Protein AF-0000000068718475 (afdb_homodimer)

Nearest PDB structures (foldseek):
  4ipb-assembly2_B  TM=5.322E-01  e=2.388E+00  Bacteroides ovatus ATCC 8483
  8fks-assembly1_SM  TM=4.408E-01  e=2.245E+00  Homo sapiens
  8i9y-assembly1_CJ  TM=4.676E-01  e=3.900E+00  Thermochaetoides thermophila DSM 1495
  8fkx-assembly1_SM  TM=3.640E-01  e=2.870E+00  Homo sapiens
  8flb-assembly1_SM  TM=3.365E-01  e=3.900E+00  Homo sapiens

Secondary structure (DSSP, 8-state):
-TTHHHHTGGGTS-HHHHHHHHHHHHTT-EEEEEEETTEEEEEEE-SSSEEEEEEESS-GGG-EE-SS-SSS-HHHHHHHHHHHHHHHHHHHHHHHTS-HHHHHHHHHHHTTSHHHHHHHHHHHHH-/-TTHHHHTGGGTS-HHHHHHHHHHHHTT-EEEEEEETTEEEEEEE-SSSEEEEEEESS-GGG-EE-SS-SSS-HHHHHHHHHHHHHHHHHHHHHHHTS-HHHHHHHHHHHTTSHHHHHHHHHHHHH-

Organism: Bacillus thuringiensis (NCBI:txid1428)

Radius of gyration: 22.41 Å; Cα contacts (8 Å, |Δi|>4): 392; chains: 2; bounding box: 43×69×46 Å

Sequence (254 aa):
MYAYLLKDITKWIPKYVVDKGYEYYEDGHVEDVEIQDNKVFAFVTGNAGNYEVVIDLEDFSKSSCECPYENYCKHMAAVVYDIQGAGESAVKEKLKDLEKEELLTVLNRLLQSSKNVQIVEKLLKKGMYAYLLKDITKWIPKYVVDKGYEYYEDGHVEDVEIQDNKVFAFVTGNAGNYEVVIDLEDFSKSSCECPYENYCKHMAAVVYDIQGAGESAVKEKLKDLEKEELLTVLNRLLQSSKNVQIVEKLLKKG

InterPro domains:
  IPR007527 Zinc finger, SWIM-type [PF04434] (51-82)
  IPR007527 Zinc finger, SWIM-type [PS50966] (51-84)

Foldseek 3Di:
DQQVCQVCVVVFDPPVQLVLLQVQLVVPQWADWDDDDQKIWIWGQDDVGIKIWIAGRVDRVPIDIPDPDPGDGSVNSNSSVNVNVVVVVVVVVVLVPDDPVVVVVVLVVVVVDVVSVVVVVVVVVVD/DQQVCPVCVVVFDPPVQLVLLQVQLVVPQWADWDDDDQKIWIWGQDDVGIKIWIAGRVDRVPIDIPDPDPGDGSVNSNSSVNVNVVVVVVVVVVLVPDDPVVVVVVLVVVVVDVVSVVVVVVVVVVD

pLDDT: mean 88.42, std 11.87, range [38.66, 98.38]

Structure (mmCIF, N/CA/C/O backbone):
data_AF-0000000068718475-model_v1
#
loop_
_entity.id
_entity.type
_entity.pdbx_description
1 polymer 'SWIM-type domain-containing protein'
#
loop_
_atom_site.group_PDB
_atom_site.id
_atom_site.type_symbol
_atom_site.label_atom_id
_atom_site.label_alt_id
_atom_site.label_comp_id
_atom_site.label_asym_id
_atom_site.label_entity_id
_atom_site.label_seq_id
_atom_site.pdbx_PDB_ins_code
_atom_site.Cartn_x
_atom_site.Cartn_y
_atom_site.Cartn_z
_atom_site.occupancy
_atom_site.B_iso_or_equiv
_atom_site.auth_seq_id
_atom_site.auth_comp_id
_atom_site.auth_asym_id
_atom_site.auth_atom_id
_atom_site.pdbx_PDB_model_num
ATOM 1 N N . MET A 1 1 ? 1.374 -5.898 -14.125 1 38.66 1 MET A N 1
ATOM 2 C CA . MET A 1 1 ? -0.071 -5.742 -14.266 1 38.66 1 MET A CA 1
ATOM 3 C C . MET A 1 1 ? -0.814 -6.527 -13.195 1 38.66 1 MET A C 1
ATOM 5 O O . MET A 1 1 ? -1.968 -6.227 -12.883 1 38.66 1 MET A O 1
ATOM 9 N N . TYR A 1 2 ? -0.33 -7.73 -12.766 1 46.31 2 TYR A N 1
ATOM 10 C CA . TYR A 1 2 ? -1.117 -8.852 -12.258 1 46.31 2 TYR A CA 1
ATOM 11 C C . TYR A 1 2 ? -1.537 -8.617 -10.812 1 46.31 2 TYR A C 1
ATOM 13 O O . TYR A 1 2 ? -2.373 -9.344 -10.273 1 46.31 2 TYR A O 1
ATOM 21 N N . ALA A 1 3 ? -0.814 -7.77 -10.211 1 47.34 3 ALA A N 1
ATOM 22 C CA . ALA A 1 3 ? -0.964 -7.773 -8.758 1 47.34 3 ALA A CA 1
ATOM 23 C C . ALA A 1 3 ? -2.365 -7.328 -8.352 1 47.34 3 ALA A C 1
ATOM 25 O O . ALA A 1 3 ? -2.857 -7.707 -7.281 1 47.34 3 ALA A O 1
ATOM 26 N N . TYR A 1 4 ? -3.021 -6.508 -9.242 1 49.38 4 TYR A N 1
ATOM 27 C CA . TYR A 1 4 ? -4.34 -6 -8.883 1 49.38 4 TYR A CA 1
ATOM 28 C C . TYR A 1 4 ? -5.289 -7.141 -8.539 1 49.38 4 TYR A C 1
ATOM 30 O O . TYR A 1 4 ? -6.172 -6.988 -7.688 1 49.38 4 TYR A O 1
ATOM 38 N N . LEU A 1 5 ? -4.965 -8.258 -9.125 1 54.22 5 LEU A N 1
ATOM 39 C CA . LEU A 1 5 ? -5.98 -9.305 -9.062 1 54.22 5 LEU A CA 1
ATOM 40 C C . LEU A 1 5 ? -6.141 -9.82 -7.633 1 54.22 5 LEU A C 1
ATOM 42 O O . LEU A 1 5 ? -7.234 -10.211 -7.227 1 54.22 5 LEU A O 1
ATOM 46 N N . LEU A 1 6 ? -5.086 -9.68 -6.879 1 53.91 6 LEU A N 1
ATOM 47 C CA . LEU A 1 6 ? -5.125 -10.414 -5.621 1 53.91 6 LEU A CA 1
ATOM 48 C C . LEU A 1 6 ? -6.016 -9.703 -4.605 1 53.91 6 LEU A C 1
ATOM 50 O O . LEU A 1 6 ? -6.781 -10.352 -3.887 1 53.91 6 LEU A O 1
ATOM 54 N N . LYS A 1 7 ? -5.801 -8.398 -4.383 1 54.34 7 LYS A N 1
ATOM 55 C CA . LYS A 1 7 ? -6.598 -7.832 -3.297 1 54.34 7 LYS A CA 1
ATOM 56 C C . LYS A 1 7 ? -8.086 -7.945 -3.594 1 54.34 7 LYS A C 1
ATOM 58 O O . LYS A 1 7 ? -8.898 -8.109 -2.678 1 54.34 7 LYS A O 1
ATOM 63 N N . ASP A 1 8 ? -8.344 -8.352 -4.809 1 65.12 8 ASP A N 1
ATOM 64 C CA . ASP A 1 8 ? -9.758 -8.25 -5.168 1 65.12 8 ASP A CA 1
ATOM 65 C C . ASP A 1 8 ? -10.383 -9.633 -5.348 1 65.12 8 ASP A C 1
ATOM 67 O O . ASP A 1 8 ? -11.57 -9.742 -5.648 1 65.12 8 ASP A O 1
ATOM 71 N N . ILE A 1 9 ? -9.484 -10.648 -5 1 75.38 9 ILE A N 1
ATOM 72 C CA . ILE A 1 9 ? -10.109 -11.914 -5.355 1 75.38 9 ILE A CA 1
ATOM 73 C C . ILE A 1 9 ? -11.109 -12.32 -4.277 1 75.38 9 ILE A C 1
ATOM 75 O O . ILE A 1 9 ? -12.047 -13.078 -4.539 1 75.38 9 ILE A O 1
ATOM 79 N N . THR A 1 10 ? -10.875 -11.695 -3.076 1 76.06 10 THR A N 1
ATOM 80 C CA . THR A 1 10 ? -11.758 -12.016 -1.964 1 76.06 10 THR A CA 1
ATOM 81 C C . THR A 1 10 ? -13.141 -11.398 -2.176 1 76.06 10 THR A C 1
ATOM 83 O O . THR A 1 10 ? -14.102 -11.781 -1.506 1 76.06 10 THR A O 1
ATOM 86 N N . LYS A 1 11 ? -13.148 -10.523 -3.049 1 77.25 11 LYS A N 1
ATOM 87 C CA . LYS A 1 11 ? -14.453 -9.961 -3.406 1 77.25 11 LYS A CA 1
ATOM 88 C C . LYS A 1 11 ? -15.258 -10.945 -4.25 1 77.25 11 LYS A C 1
ATOM 90 O O . LYS A 1 11 ? -16.484 -10.852 -4.316 1 77.25 11 LYS A O 1
ATOM 95 N N . TRP A 1 12 ? -14.531 -11.914 -4.816 1 79.44 12 TRP A N 1
ATOM 96 C CA . TRP A 1 12 ? -15.172 -12.812 -5.773 1 79.44 12 TRP A CA 1
ATOM 97 C C . TRP A 1 12 ? -15.266 -14.227 -5.211 1 79.44 12 TRP A C 1
ATOM 99 O O . TRP A 1 12 ? -16.188 -14.969 -5.543 1 79.44 12 TRP A O 1
ATOM 109 N N . ILE A 1 13 ? -14.336 -14.508 -4.43 1 85.38 13 ILE A N 1
ATOM 110 C CA . ILE A 1 13 ? -14.203 -15.867 -3.926 1 85.38 13 ILE A CA 1
ATOM 111 C C . ILE A 1 13 ? -14.312 -15.867 -2.402 1 85.38 13 ILE A C 1
ATOM 113 O O . ILE A 1 13 ? -13.625 -15.094 -1.728 1 85.38 13 ILE A O 1
ATOM 117 N N . PRO A 1 14 ? -15.203 -16.734 -1.912 1 87.12 14 PRO A N 1
ATOM 118 C CA . PRO A 1 14 ? -15.281 -16.828 -0.452 1 87.12 14 PRO A CA 1
ATOM 119 C C . PRO A 1 14 ? -13.93 -17.141 0.193 1 87.12 14 PRO A C 1
ATOM 121 O O . PRO A 1 14 ? -13.133 -17.891 -0.374 1 87.12 14 PRO A O 1
ATOM 124 N N . LYS A 1 15 ? -13.773 -16.594 1.323 1 87.62 15 LYS A N 1
ATOM 125 C CA . LYS A 1 15 ? -12.5 -16.672 2.035 1 87.62 15 LYS A CA 1
ATOM 126 C C . LYS A 1 15 ? -12.039 -18.125 2.178 1 87.62 15 LYS A C 1
ATOM 128 O O . LYS A 1 15 ? -10.859 -18.422 1.995 1 87.62 15 LYS A O 1
ATOM 133 N N . TYR A 1 16 ? -12.961 -19.031 2.574 1 90.56 16 TYR A N 1
ATOM 134 C CA . TYR A 1 16 ? -12.57 -20.422 2.783 1 90.56 16 TYR A CA 1
ATOM 135 C C . TYR A 1 16 ? -12.047 -21.047 1.492 1 90.56 16 TYR A C 1
ATOM 137 O O . TYR A 1 16 ? -11.125 -21.875 1.517 1 90.56 16 TYR A O 1
ATOM 145 N N . VAL A 1 17 ? -12.547 -20.672 0.394 1 92 17 VAL A N 1
ATOM 146 C CA . VAL A 1 17 ? -12.102 -21.172 -0.905 1 92 17 VAL A CA 1
ATOM 147 C C . VAL A 1 17 ? -10.758 -20.547 -1.265 1 92 17 VAL A C 1
ATOM 149 O O . VAL A 1 17 ? -9.875 -21.234 -1.795 1 92 17 VAL A O 1
ATOM 152 N N . VAL A 1 18 ? -10.625 -19.297 -0.914 1 91.5 18 VAL A N 1
ATOM 153 C CA . VAL A 1 18 ? -9.359 -18.609 -1.137 1 91.5 18 VAL A CA 1
ATOM 154 C C . VAL A 1 18 ? -8.25 -19.281 -0.337 1 91.5 18 VAL A C 1
ATOM 156 O O . VAL A 1 18 ? -7.152 -19.516 -0.854 1 91.5 18 VAL A O 1
ATOM 159 N N . ASP A 1 19 ? -8.586 -19.672 0.885 1 92.69 19 ASP A N 1
ATOM 160 C CA . ASP A 1 19 ? -7.605 -20.328 1.742 1 92.69 19 ASP A CA 1
ATOM 161 C C . ASP A 1 19 ? -7.184 -21.672 1.161 1 92.69 19 ASP A C 1
ATOM 163 O O . ASP A 1 19 ? -6 -22.016 1.17 1 92.69 19 ASP A O 1
ATOM 167 N N . LYS A 1 20 ? -8.086 -22.328 0.737 1 94 20 LYS A N 1
ATOM 168 C CA . LYS A 1 20 ? -7.781 -23.609 0.1 1 94 20 LYS A CA 1
ATOM 169 C C . LYS A 1 20 ? -6.938 -23.406 -1.154 1 94 20 LYS A C 1
ATOM 171 O O . LYS A 1 20 ? -6.008 -24.188 -1.413 1 94 20 LYS A O 1
ATOM 176 N N . GLY A 1 21 ? -7.266 -22.375 -1.903 1 94.06 21 GLY A N 1
ATOM 177 C CA . GLY A 1 21 ? -6.465 -22.031 -3.07 1 94.06 21 GLY A CA 1
ATOM 178 C C . GLY A 1 21 ? -5.02 -21.719 -2.73 1 94.06 21 GLY A C 1
ATOM 179 O O . GLY A 1 21 ? -4.105 -22.125 -3.451 1 94.06 21 GLY A O 1
ATOM 180 N N . TYR A 1 22 ? -4.914 -21.062 -1.633 1 93.81 22 TYR A N 1
ATOM 181 C CA . TYR A 1 22 ? -3.562 -20.734 -1.189 1 93.81 22 TYR A CA 1
ATOM 182 C C . TYR A 1 22 ? -2.781 -22 -0.848 1 93.81 22 TYR A C 1
ATOM 184 O O . TYR A 1 22 ? -1.597 -22.109 -1.176 1 93.81 22 TYR A O 1
ATOM 192 N N . GLU A 1 23 ? -3.398 -22.906 -0.191 1 96.25 23 GLU A N 1
ATOM 193 C CA . GLU A 1 23 ? -2.754 -24.172 0.13 1 96.25 23 GLU A CA 1
ATOM 194 C C . GLU A 1 23 ? -2.314 -24.906 -1.136 1 96.25 23 GLU A C 1
ATOM 196 O O . GLU A 1 23 ? -1.209 -25.453 -1.191 1 96.25 23 GLU A O 1
ATOM 201 N N . TYR A 1 24 ? -3.15 -24.891 -2.125 1 96.75 24 TYR A N 1
ATOM 202 C CA . TYR A 1 24 ? -2.82 -25.531 -3.398 1 96.75 24 TYR A CA 1
ATOM 203 C C . TYR A 1 24 ? -1.591 -24.875 -4.027 1 96.75 24 TYR A C 1
ATOM 205 O O . TYR A 1 24 ? -0.716 -25.578 -4.547 1 96.75 24 TYR A O 1
ATOM 213 N N . TYR A 1 25 ? -1.549 -23.578 -3.945 1 95.25 25 TYR A N 1
ATOM 214 C CA . TYR A 1 25 ? -0.399 -22.828 -4.441 1 95.25 25 TYR A CA 1
ATOM 215 C C . TYR A 1 25 ? 0.868 -23.203 -3.686 1 95.25 25 TYR A C 1
ATOM 217 O O . TYR A 1 25 ? 1.879 -23.562 -4.297 1 95.25 25 TYR A O 1
ATOM 225 N N . GLU A 1 26 ? 0.737 -23.266 -2.359 1 95.69 26 GLU A N 1
ATOM 226 C CA . GLU A 1 26 ? 1.898 -23.547 -1.525 1 95.69 26 GLU A CA 1
ATOM 227 C C . GLU A 1 26 ? 2.398 -24.969 -1.755 1 95.69 26 GLU A C 1
ATOM 229 O O . GLU A 1 26 ? 3.604 -25.234 -1.702 1 95.69 26 GLU A O 1
ATOM 234 N N . ASP A 1 27 ? 1.474 -25.797 -2.084 1 96.31 27 ASP A N 1
ATOM 235 C CA . ASP A 1 27 ? 1.801 -27.203 -2.266 1 96.31 27 ASP A CA 1
ATOM 236 C C . ASP A 1 27 ? 2.309 -27.469 -3.68 1 96.31 27 ASP A C 1
ATOM 238 O O . ASP A 1 27 ? 2.65 -28.609 -4.02 1 96.31 27 ASP A O 1
ATOM 242 N N . GLY A 1 28 ? 2.27 -26.531 -4.566 1 96.12 28 GLY A N 1
ATOM 243 C CA . GLY A 1 28 ? 2.857 -26.641 -5.891 1 96.12 28 GLY A CA 1
ATOM 244 C C . GLY A 1 28 ? 1.923 -27.281 -6.902 1 96.12 28 GLY A C 1
ATOM 245 O O . GLY A 1 28 ? 2.373 -27.938 -7.84 1 96.12 28 GLY A O 1
ATOM 246 N N . HIS A 1 29 ? 0.677 -27.078 -6.715 1 97.19 29 HIS A N 1
ATOM 247 C CA . HIS A 1 29 ? -0.304 -27.719 -7.59 1 97.19 29 HIS A CA 1
ATOM 248 C C . HIS A 1 29 ? -0.434 -26.969 -8.906 1 97.19 29 HIS A C 1
ATOM 250 O O . HIS A 1 29 ? -0.98 -27.5 -9.875 1 97.19 29 HIS A O 1
ATOM 256 N N . VAL A 1 30 ? -0.028 -25.719 -9.023 1 97.81 30 VAL A N 1
ATOM 257 C CA . VAL A 1 30 ? -0.162 -24.906 -10.227 1 97.81 30 VAL A CA 1
ATOM 258 C C . VAL A 1 30 ? 0.995 -25.203 -11.18 1 97.81 30 VAL A C 1
ATOM 260 O O . VAL A 1 30 ? 2.162 -25.141 -10.781 1 97.81 30 VAL A O 1
ATOM 263 N N . GLU A 1 31 ? 0.625 -25.516 -12.367 1 96.25 31 GLU A N 1
ATOM 264 C CA . GLU A 1 31 ? 1.637 -25.906 -13.352 1 96.25 31 GLU A CA 1
ATOM 265 C C . GLU A 1 31 ? 1.397 -25.219 -14.688 1 96.25 31 GLU A C 1
ATOM 267 O O . GLU A 1 31 ? 0.282 -24.781 -14.977 1 96.25 31 GLU A O 1
ATOM 272 N N . ASP A 1 32 ? 2.518 -25.125 -15.508 1 96.06 32 ASP A N 1
ATOM 273 C CA . ASP A 1 32 ? 2.48 -24.672 -16.906 1 96.06 32 ASP A CA 1
ATOM 274 C C . ASP A 1 32 ? 1.791 -23.328 -17.016 1 96.06 32 ASP A C 1
ATOM 276 O O . ASP A 1 32 ? 0.884 -23.156 -17.844 1 96.06 32 ASP A O 1
ATOM 280 N N . VAL A 1 33 ? 2.225 -22.391 -16.219 1 95.12 33 VAL A N 1
ATOM 281 C CA . VAL A 1 33 ? 1.64 -21.047 -16.219 1 95.12 33 VAL A CA 1
ATOM 282 C C . VAL A 1 33 ? 2.158 -20.266 -17.422 1 95.12 33 VAL A C 1
ATOM 284 O O . VAL A 1 33 ? 3.369 -20.188 -17.656 1 95.12 33 VAL A O 1
ATOM 287 N N . GLU A 1 34 ? 1.259 -19.766 -18.219 1 93.5 34 GLU A N 1
ATOM 288 C CA . GLU A 1 34 ? 1.582 -18.922 -19.359 1 93.5 34 GLU A CA 1
ATOM 289 C C . GLU A 1 34 ? 0.743 -17.641 -19.359 1 93.5 34 GLU A C 1
ATOM 291 O O . GLU A 1 34 ? -0.459 -17.688 -19.078 1 93.5 34 GLU A O 1
ATOM 296 N N . ILE A 1 35 ? 1.413 -16.578 -19.625 1 87 35 ILE A N 1
ATOM 297 C CA . ILE A 1 35 ? 0.708 -15.297 -19.703 1 87 35 ILE A CA 1
ATOM 298 C C . ILE A 1 35 ? 0.697 -14.797 -21.141 1 87 35 ILE A C 1
ATOM 300 O O . ILE A 1 35 ? 1.747 -14.703 -21.781 1 87 35 ILE A O 1
ATOM 304 N N . GLN A 1 36 ? -0.407 -14.633 -21.609 1 86.69 36 GLN A N 1
ATOM 305 C CA . GLN A 1 36 ? -0.592 -14.094 -22.953 1 86.69 36 GLN A CA 1
ATOM 306 C C . GLN A 1 36 ? -1.583 -12.93 -22.953 1 86.69 36 GLN A C 1
ATOM 308 O O . GLN A 1 36 ? -2.752 -13.109 -22.609 1 86.69 36 GLN A O 1
ATOM 313 N N . ASP A 1 37 ? -1.023 -11.703 -23.406 1 83.62 37 ASP A N 1
ATOM 314 C CA . ASP A 1 37 ? -1.842 -10.492 -23.391 1 83.62 37 ASP A CA 1
ATOM 315 C C . ASP A 1 37 ? -2.43 -10.242 -22 1 83.62 37 ASP A C 1
ATOM 317 O O . ASP A 1 37 ? -1.691 -10.133 -21.016 1 83.62 37 ASP A O 1
ATOM 321 N N . ASN A 1 38 ? -3.646 -10.289 -21.688 1 85.12 38 ASN A N 1
ATOM 322 C CA . ASN A 1 38 ? -4.254 -10.008 -20.391 1 85.12 38 ASN A CA 1
ATOM 323 C C . ASN A 1 38 ? -4.91 -11.25 -19.797 1 85.12 38 ASN A C 1
ATOM 325 O O . ASN A 1 38 ? -5.887 -11.141 -19.062 1 85.12 38 ASN A O 1
ATOM 329 N N . LYS A 1 39 ? -4.289 -12.461 -20.25 1 90.75 39 LYS A N 1
ATOM 330 C CA . LYS A 1 39 ? -4.82 -13.711 -19.719 1 90.75 39 LYS A CA 1
ATOM 331 C C . LYS A 1 39 ? -3.699 -14.609 -19.203 1 90.75 39 LYS A C 1
ATOM 333 O O . LYS A 1 39 ? -2.619 -14.672 -19.797 1 90.75 39 LYS A O 1
ATOM 338 N N . VAL A 1 40 ? -4.082 -15.312 -18.188 1 93.5 40 VAL A N 1
ATOM 339 C CA . VAL A 1 40 ? -3.191 -16.328 -17.641 1 93.5 40 VAL A CA 1
ATOM 340 C C . VAL A 1 40 ? -3.785 -17.719 -17.875 1 93.5 40 VAL A C 1
ATOM 342 O O . VAL A 1 40 ? -4.953 -17.969 -17.562 1 93.5 40 VAL A O 1
ATOM 345 N N . PHE A 1 41 ? -2.977 -18.531 -18.469 1 95.81 41 PHE A N 1
ATOM 346 C CA . PHE A 1 41 ? -3.326 -19.938 -18.656 1 95.81 41 PHE A CA 1
ATOM 347 C C . PHE A 1 41 ? -2.49 -20.828 -17.75 1 95.81 41 PHE A C 1
ATOM 349 O O . PHE A 1 41 ? -1.274 -20.641 -17.641 1 95.81 41 PHE A O 1
ATOM 356 N N . ALA A 1 42 ? -3.211 -21.719 -17.125 1 97.56 42 ALA A N 1
ATOM 357 C CA . ALA A 1 42 ? -2.479 -22.609 -16.234 1 97.56 42 ALA A CA 1
ATOM 358 C C . ALA A 1 42 ? -3.252 -23.906 -16.016 1 97.56 42 ALA A C 1
ATOM 360 O O . ALA A 1 42 ? -4.434 -24 -16.359 1 97.56 42 ALA A O 1
ATOM 361 N N . PHE A 1 43 ? -2.535 -24.891 -15.508 1 97.62 43 PHE A N 1
ATOM 362 C CA . PHE A 1 43 ? -3.145 -26.125 -15.039 1 97.62 43 PHE A CA 1
ATOM 363 C C . PHE A 1 43 ? -2.99 -26.266 -13.531 1 97.62 43 PHE A C 1
ATOM 365 O O . PHE A 1 43 ? -1.949 -25.906 -12.969 1 97.62 43 PHE A O 1
ATOM 372 N N . VAL A 1 44 ? -4.082 -26.734 -12.984 1 97.69 44 VAL A N 1
ATOM 373 C CA . VAL A 1 44 ? -4.027 -26.984 -11.547 1 97.69 44 VAL A CA 1
ATOM 374 C C . VAL A 1 44 ? -4.395 -28.438 -11.266 1 97.69 44 VAL A C 1
ATOM 376 O O . VAL A 1 44 ? -5.469 -28.906 -11.664 1 97.69 44 VAL A O 1
ATOM 379 N N . THR A 1 45 ? -3.441 -29.078 -10.57 1 95.44 45 THR A N 1
ATOM 380 C CA . THR A 1 45 ? -3.703 -30.469 -10.203 1 95.44 45 THR A CA 1
ATOM 381 C C . THR A 1 45 ? -4.637 -30.547 -9 1 95.44 45 THR A C 1
ATOM 383 O O . THR A 1 45 ? -4.352 -29.969 -7.949 1 95.44 45 THR A O 1
ATOM 386 N N . GLY A 1 46 ? -5.77 -31.141 -9.219 1 89.5 46 GLY A N 1
ATOM 387 C CA . GLY A 1 46 ? -6.734 -31.344 -8.148 1 89.5 46 GLY A CA 1
ATOM 388 C C . GLY A 1 46 ? -6.91 -32.812 -7.77 1 89.5 46 GLY A C 1
ATOM 389 O O . GLY A 1 46 ? -6.039 -33.625 -8.047 1 89.5 46 GLY A O 1
ATOM 390 N N . ASN A 1 47 ? -7.973 -32.969 -7 1 84.12 47 ASN A N 1
ATOM 391 C CA . ASN A 1 47 ? -8.25 -34.312 -6.52 1 84.12 47 ASN A CA 1
ATOM 392 C C . ASN A 1 47 ? -8.602 -35.25 -7.664 1 84.12 47 ASN A C 1
ATOM 394 O O . ASN A 1 47 ? -8.203 -36.406 -7.656 1 84.12 47 ASN A O 1
ATOM 398 N N . ALA A 1 48 ? -9.289 -34.781 -8.648 1 85.25 48 ALA A N 1
ATOM 399 C CA . ALA A 1 48 ? -9.789 -35.625 -9.719 1 85.25 48 ALA A CA 1
ATOM 400 C C . ALA A 1 48 ? -8.984 -35.438 -11 1 85.25 48 ALA A C 1
ATOM 402 O O . ALA A 1 48 ? -9.352 -35.969 -12.055 1 85.25 48 ALA A O 1
ATOM 403 N N . GLY A 1 49 ? -7.91 -34.75 -11.016 1 88.75 49 GLY A N 1
ATOM 404 C CA . GLY A 1 49 ? -7.094 -34.531 -12.195 1 88.75 49 GLY A CA 1
ATOM 405 C C . GLY A 1 49 ? -6.617 -33.094 -12.336 1 88.75 49 GLY A C 1
ATOM 406 O O . GLY A 1 49 ? -6.625 -32.344 -11.367 1 88.75 49 GLY A O 1
ATOM 407 N N . ASN A 1 50 ? -6.184 -32.844 -13.523 1 93.75 50 ASN A N 1
ATOM 408 C CA . ASN A 1 50 ? -5.688 -31.5 -13.844 1 93.75 50 ASN A CA 1
ATOM 409 C C . ASN A 1 50 ? -6.77 -30.656 -14.5 1 93.75 50 ASN A C 1
ATOM 411 O O . ASN A 1 50 ? -7.438 -31.094 -15.43 1 93.75 50 ASN A O 1
ATOM 415 N N . TYR A 1 51 ? -6.895 -29.516 -13.969 1 96.62 51 TYR A N 1
ATOM 416 C CA . TYR A 1 51 ? -7.895 -28.594 -14.508 1 96.62 51 TYR A CA 1
ATOM 417 C C . TYR A 1 51 ? -7.23 -27.406 -15.188 1 96.62 51 TYR A C 1
ATOM 419 O O . TYR A 1 51 ? -6.293 -26.812 -14.648 1 96.62 51 TYR A O 1
ATOM 427 N N . GLU A 1 52 ? -7.742 -27.125 -16.375 1 96.75 52 GLU A N 1
ATOM 428 C CA . GLU A 1 52 ? -7.289 -25.906 -17.047 1 96.75 52 GLU A CA 1
ATOM 429 C C . GLU A 1 52 ? -7.965 -24.672 -16.469 1 96.75 52 GLU A C 1
ATOM 431 O O . GLU A 1 52 ? -9.188 -24.641 -16.297 1 96.75 52 GLU A O 1
ATOM 436 N N . VAL A 1 53 ? -7.148 -23.703 -16.141 1 96.5 53 VAL A N 1
ATOM 437 C CA . VAL A 1 53 ? -7.633 -22.453 -15.57 1 96.5 53 VAL A CA 1
ATOM 438 C C . VAL A 1 53 ? -7.238 -21.297 -16.484 1 96.5 53 VAL A C 1
ATOM 440 O O . VAL A 1 53 ? -6.109 -21.234 -16.969 1 96.5 53 VAL A O 1
ATOM 443 N N . VAL A 1 54 ? -8.211 -20.406 -16.719 1 95.31 54 VAL A N 1
ATOM 444 C CA . VAL A 1 54 ? -7.945 -19.172 -17.422 1 95.31 54 VAL A CA 1
ATOM 445 C C . VAL A 1 54 ? -8.352 -17.969 -16.562 1 95.31 54 VAL A C 1
ATOM 447 O O . VAL A 1 54 ? -9.508 -17.875 -16.141 1 95.31 54 VAL A O 1
ATOM 450 N N . ILE A 1 55 ? -7.363 -17.125 -16.281 1 91.88 55 ILE A N 1
ATOM 451 C CA . ILE A 1 55 ? -7.629 -15.922 -15.492 1 91.88 55 ILE A CA 1
ATOM 452 C C . ILE A 1 55 ? -7.52 -14.688 -16.375 1 91.88 55 ILE A C 1
ATOM 454 O O . ILE A 1 55 ? -6.484 -14.461 -17.016 1 91.88 55 ILE A O 1
ATOM 458 N N . ASP A 1 56 ? -8.586 -13.953 -16.422 1 89.19 56 ASP A N 1
ATOM 459 C CA . ASP A 1 56 ? -8.539 -12.664 -17.094 1 89.19 56 ASP A CA 1
ATOM 460 C C . ASP A 1 56 ? -8.023 -11.57 -16.156 1 89.19 56 ASP A C 1
ATOM 462 O O . ASP A 1 56 ? -8.656 -11.273 -15.141 1 89.19 56 ASP A O 1
ATOM 466 N N . LEU A 1 57 ? -6.988 -10.914 -16.516 1 83.12 57 LEU A N 1
ATOM 467 C CA . LEU A 1 57 ? -6.297 -9.984 -15.633 1 83.12 57 LEU A CA 1
ATOM 468 C C . LEU A 1 57 ? -7 -8.625 -15.617 1 83.12 57 LEU A C 1
ATOM 470 O O . LEU A 1 57 ? -6.77 -7.816 -14.719 1 83.12 57 LEU A O 1
ATOM 474 N N . GLU A 1 58 ? -7.883 -8.359 -16.562 1 80.5 58 GLU A N 1
ATOM 475 C CA . GLU A 1 58 ? -8.617 -7.094 -16.641 1 80.5 58 GLU A CA 1
ATOM 476 C C . GLU A 1 58 ? -10.016 -7.227 -16.047 1 80.5 58 GLU A C 1
ATOM 478 O O . GLU A 1 58 ? -10.555 -6.273 -15.492 1 80.5 58 GLU A O 1
ATOM 483 N N . ASP A 1 59 ? -10.539 -8.414 -16.234 1 83.56 59 ASP A N 1
ATOM 484 C CA . ASP A 1 59 ? -11.898 -8.695 -15.781 1 83.56 59 ASP A CA 1
ATOM 485 C C . ASP A 1 59 ? -12.016 -10.117 -15.234 1 83.56 59 ASP A C 1
ATOM 487 O O . ASP A 1 59 ? -12.25 -11.062 -15.992 1 83.56 59 ASP A O 1
ATOM 491 N N . PHE A 1 60 ? -12 -10.273 -13.961 1 86.19 60 PHE A N 1
ATOM 492 C CA . PHE A 1 60 ? -11.977 -11.586 -13.32 1 86.19 60 PHE A CA 1
ATOM 493 C C . PHE A 1 60 ? -13.242 -12.367 -13.641 1 86.19 60 PHE A C 1
ATOM 495 O O . PHE A 1 60 ? -13.234 -13.602 -13.641 1 8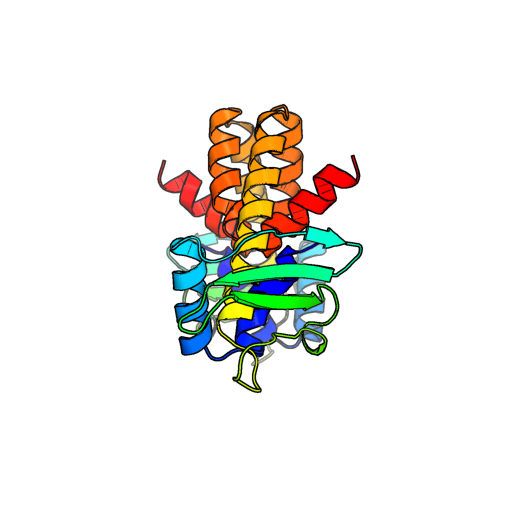6.19 60 PHE A O 1
ATOM 502 N N . SER A 1 61 ? -14.297 -11.625 -13.859 1 85.44 61 SER A N 1
ATOM 503 C CA . SER A 1 61 ? -15.562 -12.289 -14.156 1 85.44 61 SER A CA 1
ATOM 504 C C . SER A 1 61 ? -15.469 -13.117 -15.43 1 85.44 61 SER A C 1
ATOM 506 O O . SER A 1 61 ? -16.312 -13.977 -15.68 1 85.44 61 SER A O 1
ATOM 508 N N . LYS A 1 62 ? -14.484 -12.883 -16.25 1 89.31 62 LYS A N 1
ATOM 509 C CA . LYS A 1 62 ? -14.289 -13.617 -17.5 1 89.31 62 LYS A CA 1
ATOM 510 C C . LYS A 1 62 ? -13.359 -14.812 -17.297 1 89.31 62 LYS A C 1
ATOM 512 O O . LYS A 1 62 ? -13.031 -15.516 -18.25 1 89.31 62 LYS A O 1
ATOM 517 N N . SER A 1 63 ? -12.93 -15.031 -16.109 1 91.75 63 SER A N 1
ATOM 518 C CA . SER A 1 63 ? -12.062 -16.156 -15.773 1 91.75 63 SER A CA 1
ATOM 519 C C . SER A 1 63 ? -12.844 -17.469 -15.695 1 91.75 63 SER A C 1
ATOM 521 O O . SER A 1 63 ? -14.07 -17.453 -15.523 1 91.75 63 SER A O 1
ATOM 523 N N . SER A 1 64 ? -12.141 -18.594 -15.922 1 93.62 64 SER A N 1
ATOM 524 C CA . SER A 1 64 ? -12.82 -19.891 -15.945 1 93.62 64 SER A CA 1
ATOM 525 C C . SER A 1 64 ? -11.891 -21 -15.469 1 93.62 64 SER A C 1
ATOM 527 O O . SER A 1 64 ? -10.672 -20.844 -15.453 1 93.62 64 SER A O 1
ATOM 529 N N . CYS A 1 65 ? -12.516 -22 -15.094 1 95.88 65 CYS A N 1
ATOM 530 C CA . CYS A 1 65 ? -11.852 -23.234 -14.68 1 95.88 65 CYS A CA 1
ATOM 531 C C . CYS A 1 65 ? -12.633 -24.453 -15.156 1 95.88 65 CYS A C 1
ATOM 533 O O . CYS A 1 65 ? -13.867 -24.453 -15.125 1 95.88 65 CYS A O 1
ATOM 535 N N . GLU A 1 66 ? -11.984 -25.547 -15.57 1 94.06 66 GLU A N 1
ATOM 536 C CA . GLU A 1 66 ? -12.641 -26.75 -16.094 1 94.06 66 GLU A CA 1
ATOM 537 C C . GLU A 1 66 ? -13.031 -27.703 -14.961 1 94.06 66 GLU A C 1
ATOM 539 O O . GLU A 1 66 ? -13.375 -28.859 -15.203 1 94.06 66 GLU A O 1
ATOM 544 N N . CYS A 1 67 ? -12.914 -27.188 -13.773 1 93.81 67 CYS A N 1
ATOM 545 C CA . CYS A 1 67 ? -13.289 -28.062 -12.672 1 93.81 67 CYS A CA 1
ATOM 546 C C . CYS A 1 67 ? -14.805 -28.172 -12.555 1 93.81 67 CYS A C 1
ATOM 548 O O . CYS A 1 67 ? -15.539 -27.359 -13.125 1 93.81 67 CYS A O 1
ATOM 550 N N . PRO A 1 68 ? -15.273 -29.141 -11.867 1 87.75 68 PRO A N 1
ATOM 551 C CA . PRO A 1 68 ? -16.703 -29.406 -11.812 1 87.75 68 PRO A CA 1
ATOM 552 C C . PRO A 1 68 ? -17.469 -28.375 -10.969 1 87.75 68 PRO A C 1
ATOM 554 O O . PRO A 1 68 ? -18.703 -28.359 -10.977 1 87.75 68 PRO A O 1
ATOM 557 N N . TYR A 1 69 ? -16.797 -27.531 -10.398 1 83.69 69 TYR A N 1
ATOM 558 C CA . TYR A 1 69 ? -17.484 -26.531 -9.586 1 83.69 69 TYR A CA 1
ATOM 559 C C . TYR A 1 69 ? -17.844 -25.312 -10.422 1 83.69 69 TYR A C 1
ATOM 561 O O . TYR A 1 69 ? -17.078 -24.891 -11.297 1 83.69 69 TYR A O 1
ATOM 569 N N . GLU A 1 70 ? -19.062 -24.766 -10.297 1 73.44 70 GLU A N 1
ATOM 570 C CA . GLU A 1 70 ? -19.594 -23.703 -11.156 1 73.44 70 GLU A CA 1
ATOM 571 C C . GLU A 1 70 ? -19.125 -22.328 -10.695 1 73.44 70 GLU A C 1
ATOM 573 O O . GLU A 1 70 ? -19.188 -21.359 -11.453 1 73.44 70 GLU A O 1
ATOM 578 N N . ASN A 1 71 ? -18.484 -22.219 -9.57 1 79.5 71 ASN A N 1
ATOM 579 C CA . ASN A 1 71 ? -18.141 -20.891 -9.062 1 79.5 71 ASN A CA 1
ATOM 580 C C . ASN A 1 71 ? -16.641 -20.672 -9.062 1 79.5 71 ASN A C 1
ATOM 582 O O . ASN A 1 71 ? -15.875 -21.5 -9.57 1 79.5 71 ASN A O 1
ATOM 586 N N . TYR A 1 72 ? -16.328 -19.375 -8.805 1 89.44 72 TYR A N 1
ATOM 587 C CA . TYR A 1 72 ? -14.914 -19.125 -8.586 1 89.44 72 TYR A CA 1
ATOM 588 C C . TYR A 1 72 ? -14.344 -20.094 -7.562 1 89.44 72 TYR A C 1
ATOM 590 O O . TYR A 1 72 ? -14.883 -20.234 -6.461 1 89.44 72 TYR A O 1
ATOM 598 N N . CYS A 1 73 ? -13.383 -20.797 -8.023 1 93.19 73 CYS A N 1
ATOM 599 C CA . CYS A 1 73 ? -12.969 -21.984 -7.293 1 93.19 73 CYS A CA 1
ATOM 600 C C . CYS A 1 73 ? -11.57 -21.812 -6.715 1 93.19 73 CYS A C 1
ATOM 602 O O . CYS A 1 73 ? -10.883 -20.828 -7.02 1 93.19 73 CYS A O 1
ATOM 604 N N . LYS A 1 74 ? -11.172 -22.828 -6.012 1 93.81 74 LYS A N 1
ATOM 605 C CA . LYS A 1 74 ? -9.859 -22.797 -5.367 1 93.81 74 LYS A CA 1
ATOM 606 C C . LYS A 1 74 ? -8.742 -22.891 -6.402 1 93.81 74 LYS A C 1
ATOM 608 O O . LYS A 1 74 ? -7.633 -22.391 -6.168 1 93.81 74 LYS A O 1
ATOM 613 N N . HIS A 1 75 ? -9.055 -23.531 -7.523 1 95.19 75 HIS A N 1
ATOM 614 C CA . HIS A 1 75 ? -8.055 -23.609 -8.578 1 95.19 75 HIS A CA 1
ATOM 615 C C . HIS A 1 75 ? -7.734 -22.219 -9.133 1 95.19 75 HIS A C 1
ATOM 617 O O . HIS A 1 75 ? -6.566 -21.891 -9.352 1 95.19 75 HIS A O 1
ATOM 623 N N . MET A 1 76 ? -8.758 -21.438 -9.305 1 93.12 76 MET A N 1
ATOM 624 C CA . MET A 1 76 ? -8.562 -20.062 -9.766 1 93.12 76 MET A CA 1
ATOM 625 C C . MET A 1 76 ? -7.758 -19.25 -8.75 1 93.12 76 MET A C 1
ATOM 627 O O . MET A 1 76 ? -6.828 -18.531 -9.125 1 93.12 76 MET A O 1
ATOM 631 N N . ALA A 1 77 ? -8.109 -19.453 -7.508 1 91.81 77 ALA A N 1
ATOM 632 C CA . ALA A 1 77 ? -7.379 -18.766 -6.445 1 91.81 77 ALA A CA 1
ATOM 633 C C . ALA A 1 77 ? -5.91 -19.172 -6.441 1 91.81 77 ALA A C 1
ATOM 635 O O . ALA A 1 77 ? -5.023 -18.312 -6.301 1 91.81 77 ALA A O 1
ATOM 636 N N . ALA A 1 78 ? -5.668 -20.406 -6.613 1 94.06 78 ALA A N 1
ATOM 637 C CA . ALA A 1 78 ? -4.301 -20.922 -6.617 1 94.06 78 ALA A CA 1
ATOM 638 C C . ALA A 1 78 ? -3.477 -20.266 -7.723 1 94.06 78 ALA A C 1
ATOM 640 O O . ALA A 1 78 ? -2.322 -19.891 -7.508 1 94.06 78 ALA A O 1
ATOM 641 N N . VAL A 1 79 ? -4.051 -20.125 -8.852 1 92.94 79 VAL A N 1
ATOM 642 C CA . VAL A 1 79 ? -3.346 -19.531 -9.984 1 92.94 79 VAL A CA 1
ATOM 643 C C . VAL A 1 79 ? -3.061 -18.062 -9.703 1 92.94 79 VAL A C 1
ATOM 645 O O . VAL A 1 79 ? -1.979 -17.562 -10.023 1 92.94 79 VAL A O 1
ATOM 648 N N . VAL A 1 80 ? -3.955 -17.391 -9.172 1 90.06 80 VAL A N 1
ATOM 649 C CA . VAL A 1 80 ? -3.771 -15.977 -8.828 1 90.06 80 VAL A CA 1
ATOM 650 C C . VAL A 1 80 ? -2.59 -15.828 -7.875 1 90.06 80 VAL A C 1
ATOM 652 O O . VAL A 1 80 ? -1.719 -14.977 -8.086 1 90.06 80 VAL A O 1
ATOM 655 N N . TYR A 1 81 ? -2.523 -16.672 -6.883 1 89.88 81 TYR A N 1
ATOM 656 C CA . TYR A 1 81 ? -1.417 -16.609 -5.934 1 89.88 81 TYR A CA 1
ATOM 657 C C . TYR A 1 81 ? -0.092 -16.906 -6.621 1 89.88 81 TYR A C 1
ATOM 659 O O . TYR A 1 81 ? 0.935 -16.312 -6.301 1 89.88 81 TYR A O 1
ATOM 667 N N . ASP A 1 82 ? -0.136 -17.828 -7.504 1 91.31 82 ASP A N 1
ATOM 668 C CA . ASP A 1 82 ? 1.083 -18.219 -8.211 1 91.31 82 ASP A CA 1
ATOM 669 C C . ASP A 1 82 ? 1.64 -17.047 -9.016 1 91.31 82 ASP A C 1
ATOM 671 O O . ASP A 1 82 ? 2.842 -16.766 -8.977 1 91.31 82 ASP A O 1
ATOM 675 N N . ILE A 1 83 ? 0.797 -16.359 -9.695 1 89.31 83 ILE A N 1
ATOM 676 C CA . ILE A 1 83 ? 1.238 -15.25 -10.531 1 89.31 83 ILE A CA 1
ATOM 677 C C . ILE A 1 83 ? 1.68 -14.086 -9.648 1 89.31 83 ILE A C 1
ATOM 679 O O . ILE A 1 83 ? 2.613 -13.359 -9.992 1 89.31 83 ILE A O 1
ATOM 683 N N . GLN A 1 84 ? 0.997 -13.867 -8.578 1 86.56 84 GLN A N 1
ATOM 684 C CA . GLN A 1 84 ? 1.406 -12.828 -7.637 1 86.56 84 GLN A CA 1
ATOM 685 C C . GLN A 1 84 ? 2.807 -13.102 -7.094 1 86.56 84 GLN A C 1
ATOM 687 O O . GLN A 1 84 ? 3.641 -12.195 -7.039 1 86.56 84 GLN A O 1
ATOM 692 N N . GLY A 1 85 ? 2.979 -14.328 -6.695 1 88.5 85 GLY A N 1
ATOM 693 C CA . GLY A 1 85 ? 4.289 -14.711 -6.199 1 88.5 85 GLY A CA 1
ATOM 694 C C . GLY A 1 85 ? 5.391 -14.547 -7.23 1 88.5 85 GLY A C 1
ATOM 695 O O . GLY A 1 85 ? 6.469 -14.047 -6.922 1 88.5 85 GLY A O 1
ATOM 696 N N . ALA A 1 86 ? 5.129 -14.984 -8.414 1 88.31 86 ALA A N 1
ATOM 697 C CA . ALA A 1 86 ? 6.094 -14.852 -9.5 1 88.31 86 ALA A CA 1
ATOM 698 C C . ALA A 1 86 ? 6.418 -13.383 -9.766 1 88.31 86 ALA A C 1
ATOM 700 O O . ALA A 1 86 ? 7.574 -13.031 -10.008 1 88.31 86 ALA A O 1
ATOM 701 N N . GLY A 1 87 ? 5.402 -12.57 -9.773 1 86.94 87 GLY A N 1
ATOM 702 C CA . GLY A 1 87 ? 5.605 -11.148 -9.953 1 86.94 87 GLY A CA 1
ATOM 703 C C . GLY A 1 87 ? 6.473 -10.523 -8.875 1 86.94 87 GLY A C 1
ATOM 704 O O . GLY A 1 87 ? 7.383 -9.75 -9.172 1 86.94 87 GLY A O 1
ATOM 705 N N . GLU A 1 88 ? 6.145 -10.875 -7.695 1 90.88 88 GLU A N 1
ATOM 706 C CA . GLU A 1 88 ? 6.934 -10.367 -6.574 1 90.88 88 GLU A CA 1
ATOM 707 C C . GLU A 1 88 ? 8.398 -10.766 -6.703 1 90.88 88 GLU A C 1
ATOM 709 O O . GLU A 1 88 ? 9.297 -9.938 -6.535 1 90.88 88 GLU A O 1
ATOM 714 N N . SER A 1 89 ? 8.641 -12.039 -7.016 1 92.56 89 SER A N 1
ATOM 715 C CA . SER A 1 89 ? 10 -12.539 -7.16 1 92.56 89 SER A CA 1
ATOM 716 C C . SER A 1 89 ? 10.734 -11.828 -8.289 1 92.56 89 SER A C 1
ATOM 718 O O . SER A 1 89 ? 11.906 -11.469 -8.141 1 92.56 89 SER A O 1
ATOM 720 N N . ALA A 1 90 ? 10.055 -11.633 -9.367 1 91.56 90 ALA A N 1
ATOM 721 C CA . ALA A 1 90 ? 10.672 -10.969 -10.516 1 91.56 90 ALA A CA 1
ATOM 722 C C . ALA A 1 90 ? 11.078 -9.539 -10.172 1 91.56 90 ALA A C 1
ATOM 724 O O . ALA A 1 90 ? 12.172 -9.094 -10.531 1 91.56 90 ALA A O 1
ATOM 725 N N . VAL A 1 91 ? 10.219 -8.891 -9.5 1 94.25 91 VAL A N 1
ATOM 726 C CA . VAL A 1 91 ? 10.492 -7.508 -9.117 1 94.25 91 VAL A CA 1
ATOM 727 C C . VAL A 1 91 ? 11.664 -7.465 -8.141 1 94.25 91 VAL A C 1
ATOM 729 O O . VAL A 1 91 ? 12.562 -6.637 -8.281 1 94.25 91 VAL A O 1
ATOM 732 N N . LYS A 1 92 ? 11.625 -8.359 -7.207 1 95.94 92 LYS A N 1
ATOM 733 C CA . LYS A 1 92 ? 12.703 -8.414 -6.23 1 95.94 92 LYS A CA 1
ATOM 734 C C . LYS A 1 92 ? 14.055 -8.617 -6.914 1 95.94 92 LYS A C 1
ATOM 736 O O . LYS A 1 92 ? 15.047 -7.98 -6.551 1 95.94 92 LYS A O 1
ATOM 741 N N . GLU A 1 93 ? 14.07 -9.453 -7.871 1 96 93 GLU A N 1
ATOM 742 C CA . GLU A 1 93 ? 15.305 -9.734 -8.594 1 96 93 GLU A CA 1
ATOM 743 C C . GLU A 1 93 ? 15.797 -8.5 -9.344 1 96 93 GLU A C 1
ATOM 745 O O . GLU A 1 93 ? 17 -8.195 -9.328 1 96 93 GLU A O 1
ATOM 750 N N . LYS A 1 94 ? 14.969 -7.801 -9.922 1 96.38 94 LYS A N 1
ATOM 751 C CA . LYS A 1 94 ? 15.344 -6.598 -10.656 1 96.38 94 LYS A CA 1
ATOM 752 C C . LYS A 1 94 ? 15.852 -5.512 -9.719 1 96.38 94 LYS A C 1
ATOM 754 O O . LYS A 1 94 ? 16.781 -4.77 -10.055 1 96.38 94 LYS A O 1
ATOM 759 N N . LEU 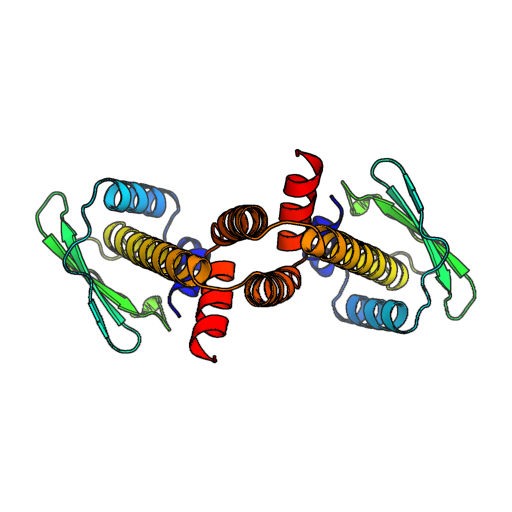A 1 95 ? 15.258 -5.48 -8.609 1 97.5 95 LEU A N 1
ATOM 760 C CA . LEU A 1 95 ? 15.641 -4.457 -7.641 1 97.5 95 LEU A CA 1
ATOM 761 C C . LEU A 1 95 ? 17.078 -4.676 -7.16 1 97.5 95 LEU A C 1
ATOM 763 O O . LEU A 1 95 ? 17.781 -3.717 -6.852 1 97.5 95 LEU A O 1
ATOM 767 N N . LYS A 1 96 ? 17.5 -5.875 -7.086 1 97.44 96 LYS A N 1
ATOM 768 C CA . LYS A 1 96 ? 18.859 -6.188 -6.656 1 97.44 96 LYS A CA 1
ATOM 769 C C . LYS A 1 96 ? 19.891 -5.539 -7.578 1 97.44 96 LYS A C 1
ATOM 771 O O . LYS A 1 96 ? 21 -5.234 -7.152 1 97.44 96 LYS A O 1
ATOM 776 N N . ASP A 1 97 ? 19.531 -5.297 -8.773 1 97.19 97 ASP A N 1
ATOM 777 C CA . ASP A 1 97 ? 20.469 -4.777 -9.773 1 97.19 97 ASP A CA 1
ATOM 778 C C . ASP A 1 97 ? 20.484 -3.252 -9.758 1 97.19 97 ASP A C 1
ATOM 780 O O . ASP A 1 97 ? 21.328 -2.637 -10.43 1 97.19 97 ASP A O 1
ATOM 784 N N . LEU A 1 98 ? 19.609 -2.68 -9.141 1 97.06 98 LEU A N 1
ATOM 785 C CA . LEU A 1 98 ? 19.531 -1.224 -9.102 1 97.06 98 LEU A CA 1
ATOM 786 C C . LEU A 1 98 ? 20.562 -0.657 -8.125 1 97.06 98 LEU A C 1
ATOM 788 O O . LEU A 1 98 ? 20.953 -1.334 -7.172 1 97.06 98 LEU A O 1
ATOM 792 N N . GLU A 1 99 ? 20.969 0.531 -8.414 1 97.5 99 GLU A N 1
ATOM 793 C CA . GLU A 1 99 ? 21.844 1.259 -7.5 1 97.5 99 GLU A CA 1
ATOM 794 C C . GLU A 1 99 ? 21.031 1.98 -6.426 1 97.5 99 GLU A C 1
ATOM 796 O O . GLU A 1 99 ? 19.812 2.062 -6.512 1 97.5 99 GLU A O 1
ATOM 801 N N . LYS A 1 100 ? 21.766 2.443 -5.457 1 97.69 100 LYS A N 1
ATOM 802 C CA . LYS A 1 100 ? 21.125 3.053 -4.297 1 97.69 100 LYS A CA 1
ATOM 803 C C . LYS A 1 100 ? 20.156 4.156 -4.719 1 97.69 100 LYS A C 1
ATOM 805 O O . LYS A 1 100 ? 19 4.18 -4.273 1 97.69 100 LYS A O 1
ATOM 810 N N . GLU A 1 101 ? 20.594 5 -5.652 1 97.44 101 GLU A N 1
ATOM 811 C CA . GLU A 1 101 ? 19.766 6.137 -6.051 1 97.44 101 GLU A CA 1
ATOM 812 C C . GLU A 1 101 ? 18.484 5.676 -6.75 1 97.44 101 GLU A C 1
ATOM 814 O O . GLU A 1 101 ? 17.422 6.277 -6.578 1 97.44 101 GLU A O 1
ATOM 819 N N . GLU A 1 102 ? 18.641 4.605 -7.414 1 97.75 102 GLU A N 1
ATOM 820 C CA . GLU A 1 102 ? 17.484 4.059 -8.109 1 97.75 102 GLU A CA 1
ATOM 821 C C . GLU A 1 102 ? 16.5 3.416 -7.125 1 97.75 102 GLU A C 1
ATOM 823 O O . GLU A 1 102 ? 15.289 3.539 -7.285 1 97.75 102 GLU A O 1
ATOM 828 N N . LEU A 1 103 ? 17.047 2.748 -6.141 1 98.38 103 LEU A N 1
ATOM 829 C CA . LEU A 1 103 ? 16.219 2.145 -5.105 1 98.38 103 LEU A CA 1
ATOM 830 C C . LEU A 1 103 ? 15.461 3.211 -4.32 1 98.38 103 LEU A C 1
ATOM 832 O O . LEU A 1 103 ? 14.289 3.029 -3.982 1 98.38 103 LEU A O 1
ATOM 836 N N . LEU A 1 104 ? 16.141 4.336 -4.086 1 98.19 104 LEU A N 1
ATOM 837 C CA . LEU A 1 104 ? 15.5 5.438 -3.373 1 98.19 104 LEU A CA 1
ATOM 838 C C . LEU A 1 104 ? 14.359 6.02 -4.191 1 98.19 104 LEU A C 1
ATOM 840 O O . LEU A 1 104 ? 13.32 6.398 -3.635 1 98.19 104 LEU A O 1
ATOM 844 N N . THR A 1 105 ? 14.5 6.023 -5.512 1 97.75 105 THR A N 1
ATOM 845 C CA . THR A 1 105 ? 13.445 6.523 -6.391 1 97.75 105 THR A CA 1
ATOM 846 C C . THR A 1 105 ? 12.211 5.629 -6.316 1 97.75 105 THR A C 1
ATOM 848 O O . THR A 1 105 ? 11.086 6.125 -6.215 1 97.75 105 THR A O 1
ATOM 851 N N . VAL A 1 106 ? 12.461 4.324 -6.32 1 97.94 106 VAL A N 1
ATOM 852 C CA . VAL A 1 106 ? 11.367 3.365 -6.219 1 97.94 106 VAL A CA 1
ATOM 853 C C . VAL A 1 106 ? 10.672 3.52 -4.871 1 97.94 106 VAL A C 1
ATOM 855 O O . VAL A 1 106 ? 9.438 3.58 -4.805 1 97.94 106 VAL A O 1
ATOM 858 N N . LEU A 1 107 ? 11.469 3.664 -3.816 1 98.19 107 LEU A N 1
ATOM 859 C CA . LEU A 1 107 ? 10.914 3.791 -2.471 1 98.19 107 LEU A CA 1
ATOM 860 C C . LEU A 1 107 ? 10.102 5.07 -2.332 1 98.19 107 LEU A C 1
ATOM 862 O O . LEU A 1 107 ? 9.039 5.07 -1.708 1 98.19 107 LEU A O 1
ATOM 866 N N . ASN A 1 108 ? 10.555 6.133 -2.945 1 97 108 ASN A N 1
ATOM 867 C CA . ASN A 1 108 ? 9.844 7.402 -2.873 1 97 108 ASN A CA 1
ATOM 868 C C . ASN A 1 108 ? 8.477 7.32 -3.553 1 97 108 ASN A C 1
ATOM 870 O O . ASN A 1 108 ? 7.516 7.938 -3.1 1 97 108 ASN A O 1
ATOM 874 N N . ARG A 1 109 ? 8.43 6.488 -4.562 1 96 109 ARG A N 1
ATOM 875 C CA . ARG A 1 109 ? 7.145 6.266 -5.215 1 96 109 ARG A CA 1
ATOM 876 C C . ARG A 1 109 ? 6.199 5.484 -4.309 1 96 109 ARG A C 1
ATOM 878 O O . ARG A 1 109 ? 5.02 5.82 -4.195 1 96 109 ARG A O 1
ATOM 885 N N . LEU A 1 110 ? 6.707 4.523 -3.654 1 95.88 110 LEU A N 1
ATOM 886 C CA . LEU A 1 110 ? 5.898 3.682 -2.779 1 95.88 110 LEU A CA 1
ATOM 887 C C . LEU A 1 110 ? 5.461 4.453 -1.537 1 95.88 110 LEU A C 1
ATOM 889 O O . LEU A 1 110 ? 4.391 4.188 -0.983 1 95.88 110 LEU A O 1
ATOM 893 N N . LEU A 1 111 ? 6.184 5.496 -1.145 1 94.06 111 LEU A N 1
ATOM 894 C CA . LEU A 1 111 ? 5.918 6.234 0.084 1 94.06 111 LEU A CA 1
ATOM 895 C C . LEU A 1 111 ? 4.801 7.254 -0.125 1 94.06 111 LEU A C 1
ATOM 897 O O . LEU A 1 111 ? 4.418 7.961 0.81 1 94.06 111 LEU A O 1
ATOM 901 N N . GLN A 1 112 ? 4.25 7.25 -1.301 1 89.19 112 GLN A N 1
ATOM 902 C CA . GLN A 1 112 ? 3.08 8.094 -1.54 1 89.19 112 GLN A CA 1
ATOM 903 C C . GLN A 1 112 ? 1.845 7.523 -0.847 1 89.19 112 GLN A C 1
ATOM 905 O O . GLN A 1 112 ? 0.838 8.219 -0.691 1 89.19 112 GLN A O 1
ATOM 910 N N . SER A 1 113 ? 1.953 6.309 -0.389 1 87.06 113 SER A N 1
ATOM 911 C CA . SER A 1 113 ? 0.897 5.676 0.396 1 87.06 113 SER A CA 1
ATOM 912 C C . SER A 1 113 ? 1.169 5.805 1.891 1 87.06 113 SER A C 1
ATOM 914 O O . SER A 1 113 ? 2.248 5.445 2.365 1 87.06 113 SER A O 1
ATOM 916 N N . SER A 1 114 ? 0.176 6.312 2.611 1 82.69 114 SER A N 1
ATOM 917 C CA . SER A 1 114 ? 0.33 6.461 4.055 1 82.69 114 SER A CA 1
ATOM 918 C C . SER A 1 114 ? 0.574 5.117 4.727 1 82.69 114 SER A C 1
ATOM 920 O O . SER A 1 114 ? 1.293 5.035 5.727 1 82.69 114 SER A O 1
ATOM 922 N N . LYS A 1 115 ? -0.023 4.129 4.172 1 85.06 115 LYS A N 1
ATOM 923 C CA . LYS A 1 115 ? 0.183 2.791 4.719 1 85.06 115 LYS A CA 1
ATOM 924 C C . LYS A 1 115 ? 1.645 2.367 4.602 1 85.06 115 LYS A C 1
ATOM 926 O O . LYS A 1 115 ? 2.211 1.805 5.539 1 85.06 115 LYS A O 1
ATOM 931 N N . ASN A 1 116 ? 2.234 2.631 3.463 1 92.38 116 ASN A N 1
ATOM 932 C CA . ASN A 1 116 ? 3.639 2.291 3.264 1 92.38 116 ASN A CA 1
ATOM 933 C C . ASN A 1 116 ? 4.547 3.104 4.184 1 92.38 116 ASN A C 1
ATOM 935 O O . ASN A 1 116 ? 5.555 2.592 4.676 1 92.38 116 ASN A O 1
ATOM 939 N N . VAL A 1 117 ? 4.203 4.363 4.398 1 90.56 117 VAL A N 1
ATOM 940 C CA . VAL A 1 117 ? 4.965 5.195 5.324 1 90.56 117 VAL A CA 1
ATOM 941 C C . VAL A 1 117 ? 4.945 4.57 6.715 1 90.56 117 VAL A C 1
ATOM 943 O O . VAL A 1 117 ? 5.98 4.488 7.379 1 90.56 117 VAL A O 1
ATOM 946 N N . GLN A 1 118 ? 3.852 4.129 7.113 1 85.75 118 GLN A N 1
ATOM 947 C CA . GLN A 1 118 ? 3.699 3.51 8.422 1 85.75 118 GLN A CA 1
ATOM 948 C C . GLN A 1 118 ? 4.543 2.242 8.531 1 85.75 118 GLN A C 1
ATOM 950 O O . GLN A 1 118 ? 5.195 2.012 9.555 1 85.75 118 GLN A O 1
ATOM 955 N N . ILE A 1 119 ? 4.469 1.479 7.531 1 90.69 119 ILE A N 1
ATOM 956 C CA . ILE A 1 119 ? 5.227 0.233 7.516 1 90.69 119 ILE A CA 1
ATOM 957 C C . ILE A 1 119 ? 6.719 0.534 7.652 1 90.69 119 ILE A C 1
ATOM 959 O O . ILE A 1 119 ? 7.41 -0.082 8.469 1 90.69 119 ILE A O 1
ATOM 963 N N . VAL A 1 120 ? 7.145 1.521 6.914 1 94.44 120 VAL A N 1
ATOM 964 C CA . VAL A 1 120 ? 8.57 1.827 6.918 1 94.44 120 VAL A CA 1
ATOM 965 C C . VAL A 1 120 ? 8.961 2.465 8.25 1 94.44 120 VAL A C 1
ATOM 967 O O . VAL A 1 120 ? 10.031 2.176 8.789 1 94.44 120 VAL A O 1
ATOM 970 N N . GLU A 1 121 ? 8.156 3.324 8.734 1 89.88 121 GLU A N 1
ATOM 971 C CA . GLU A 1 121 ? 8.43 3.93 10.039 1 89.88 121 GLU A CA 1
ATOM 972 C C . GLU A 1 121 ? 8.641 2.863 11.109 1 89.88 121 GLU A C 1
ATOM 974 O O . GLU A 1 121 ? 9.562 2.965 11.914 1 89.88 121 GLU A O 1
ATOM 979 N N . LYS A 1 122 ? 7.82 1.871 11.094 1 89 122 LYS A N 1
ATOM 980 C CA . LYS A 1 122 ? 7.926 0.791 12.07 1 89 122 LYS A CA 1
ATOM 981 C C . LYS A 1 122 ? 9.219 -0 11.875 1 89 122 LYS A C 1
ATOM 983 O O . LYS A 1 122 ? 9.852 -0.406 12.852 1 89 122 LYS A O 1
ATOM 988 N N . LEU A 1 123 ? 9.57 -0.174 10.648 1 92.25 123 LEU A N 1
ATOM 989 C CA . LEU A 1 123 ? 10.797 -0.908 10.336 1 92.25 123 LEU A CA 1
ATOM 990 C C . LEU A 1 123 ? 12.023 -0.144 10.82 1 92.25 123 LEU A C 1
ATOM 992 O O . LEU A 1 123 ? 12.977 -0.745 11.32 1 92.25 123 LEU A O 1
ATOM 996 N N . LEU A 1 124 ? 11.977 1.139 10.664 1 91.38 124 LEU A N 1
ATOM 997 C CA . LEU A 1 124 ? 13.133 1.962 11 1 91.38 124 LEU A CA 1
ATOM 998 C C . LEU A 1 124 ? 13.234 2.168 12.508 1 91.38 124 LEU A C 1
ATOM 1000 O O . LEU A 1 124 ? 14.312 2.473 13.023 1 91.38 124 LEU A O 1
ATOM 1004 N N . LYS A 1 125 ? 12.141 2.111 13.203 1 82.5 125 LYS A N 1
ATOM 1005 C CA . LYS A 1 125 ? 12.164 2.244 14.664 1 82.5 125 LYS A CA 1
ATOM 1006 C C . LYS A 1 125 ? 12.68 0.967 15.32 1 82.5 125 LYS A C 1
ATOM 1008 O O . LYS A 1 125 ? 13.266 1.015 16.406 1 82.5 125 LYS A O 1
ATOM 1013 N N . LYS A 1 126 ? 12.188 -0.245 14.859 1 71.56 126 LYS A N 1
ATOM 1014 C CA . LYS A 1 126 ? 12.594 -1.53 15.414 1 71.56 126 LYS A CA 1
ATOM 1015 C C . LYS A 1 126 ? 14.086 -1.765 15.211 1 71.56 126 LYS A C 1
ATOM 1017 O O . LYS A 1 126 ? 14.695 -2.584 15.898 1 71.56 126 LYS A O 1
ATOM 1022 N N . GLY A 1 127 ? 14.773 -1.167 14.289 1 51.25 127 GLY A N 1
ATOM 1023 C CA . GLY A 1 127 ? 16.219 -1.283 14.211 1 51.25 127 GLY A CA 1
ATOM 1024 C C . GLY A 1 127 ? 16.953 -0.261 15.062 1 51.25 127 GLY A C 1
ATOM 1025 O O . GLY A 1 127 ? 16.359 0.743 15.477 1 51.25 127 GLY A O 1
ATOM 1026 N N . MET B 1 1 ? 3.527 5.871 13.531 1 39.03 1 MET B N 1
ATOM 1027 C CA . MET B 1 1 ? 2.184 5.477 13.938 1 39.03 1 MET B CA 1
ATOM 1028 C C . MET B 1 1 ? 1.129 6.125 13.047 1 39.03 1 MET B C 1
ATOM 1030 O O . MET B 1 1 ? -0.034 5.719 13.055 1 39.03 1 MET B O 1
ATOM 1034 N N . TYR B 1 2 ? 1.336 7.371 12.523 1 46.69 2 TYR B N 1
ATOM 1035 C CA . TYR B 1 2 ? 0.319 8.359 12.18 1 46.69 2 TYR B CA 1
ATOM 1036 C C . TYR B 1 2 ? -0.386 7.98 10.875 1 46.69 2 TYR B C 1
ATOM 1038 O O . TYR B 1 2 ? -1.414 8.562 10.531 1 46.69 2 TYR B O 1
ATOM 1046 N N . ALA B 1 3 ? 0.295 7.168 10.156 1 46.88 3 ALA B N 1
ATOM 1047 C CA . ALA B 1 3 ? -0.152 7.098 8.766 1 46.88 3 ALA B CA 1
ATOM 1048 C C . ALA B 1 3 ? -1.539 6.469 8.664 1 46.88 3 ALA B C 1
ATOM 1050 O O . ALA B 1 3 ? -2.277 6.727 7.711 1 46.88 3 ALA B O 1
ATOM 1051 N N . TYR B 1 4 ? -1.896 5.637 9.695 1 49.25 4 TYR B N 1
ATOM 1052 C CA . TYR B 1 4 ? -3.17 4.934 9.617 1 49.25 4 TYR B CA 1
ATOM 1053 C C . TYR B 1 4 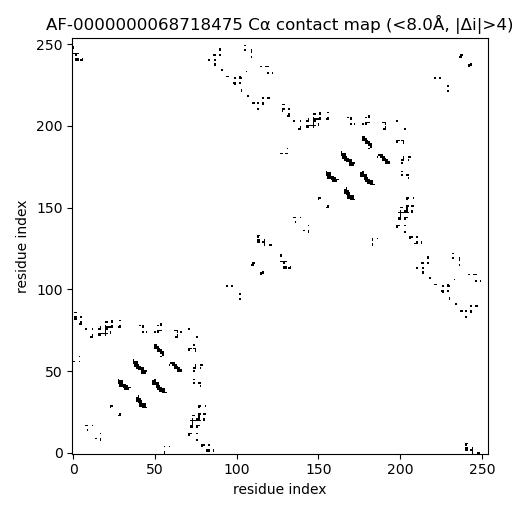? -4.328 5.91 9.453 1 49.25 4 TYR B C 1
ATOM 1055 O O . TYR B 1 4 ? -5.32 5.602 8.797 1 49.25 4 TYR B O 1
ATOM 1063 N N . LEU B 1 5 ? -4.051 7.062 9.977 1 54.06 5 LEU B N 1
ATOM 1064 C CA . LEU B 1 5 ? -5.207 7.949 10.078 1 54.06 5 LEU B CA 1
ATOM 1065 C C . LEU B 1 5 ? -5.684 8.391 8.703 1 54.06 5 LEU B C 1
ATOM 1067 O O . LEU B 1 5 ? -6.871 8.648 8.508 1 54.06 5 LEU B O 1
ATOM 1071 N N . LEU B 1 6 ? -4.746 8.391 7.793 1 53.53 6 LEU B N 1
ATOM 1072 C CA . LEU B 1 6 ? -5.09 9.07 6.551 1 53.53 6 LEU B CA 1
ATOM 1073 C C . LEU B 1 6 ? -6.043 8.219 5.711 1 53.53 6 LEU B C 1
ATOM 1075 O O . LEU B 1 6 ? -6.969 8.75 5.094 1 53.53 6 LEU B O 1
ATOM 1079 N N . LYS B 1 7 ? -5.738 6.934 5.531 1 54.22 7 LYS B N 1
ATOM 1080 C CA . LYS B 1 7 ? -6.625 6.242 4.602 1 54.22 7 LYS B CA 1
ATOM 1081 C C . LYS B 1 7 ? -8.062 6.227 5.117 1 54.22 7 LYS B C 1
ATOM 1083 O O . LYS B 1 7 ? -9.008 6.25 4.332 1 54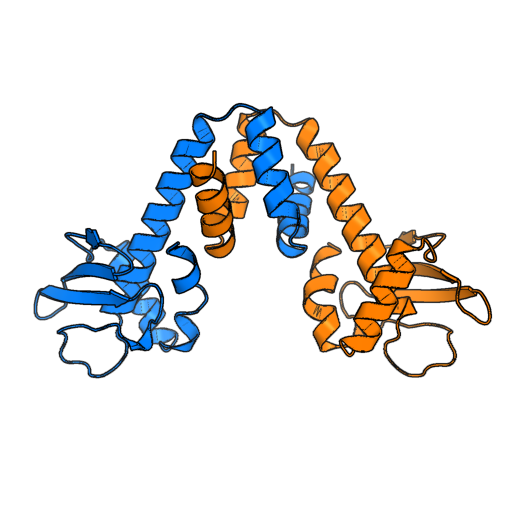.22 7 LYS B O 1
ATOM 1088 N N . ASP B 1 8 ? -8.195 6.645 6.352 1 64.62 8 ASP B N 1
ATOM 1089 C CA . ASP B 1 8 ? -9.523 6.359 6.879 1 64.62 8 ASP B CA 1
ATOM 1090 C C . ASP B 1 8 ? -10.266 7.648 7.223 1 64.62 8 ASP B C 1
ATOM 1092 O O . ASP B 1 8 ? -11.359 7.605 7.797 1 64.62 8 ASP B O 1
ATOM 1096 N N . ILE B 1 9 ? -9.586 8.797 6.707 1 74.88 9 ILE B N 1
ATOM 1097 C CA . ILE B 1 9 ? -10.305 9.961 7.215 1 74.88 9 ILE B CA 1
ATOM 1098 C C . ILE B 1 9 ? -11.562 10.195 6.387 1 74.88 9 ILE B C 1
ATOM 1100 O O . ILE B 1 9 ? -12.523 10.812 6.859 1 74.88 9 ILE B O 1
ATOM 1104 N N . THR B 1 10 ? -11.5 9.594 5.152 1 75.5 10 THR B N 1
ATOM 1105 C CA . THR B 1 10 ? -12.648 9.773 4.262 1 75.5 10 THR B CA 1
ATOM 1106 C C . THR B 1 10 ? -13.844 8.969 4.758 1 75.5 10 THR B C 1
ATOM 1108 O O . THR B 1 10 ? -14.977 9.195 4.316 1 75.5 10 THR B O 1
ATOM 1111 N N . LYS B 1 11 ? -13.539 8.117 5.609 1 77.12 11 LYS B N 1
ATOM 1112 C CA . LYS B 1 11 ? -14.641 7.391 6.23 1 77.12 11 LYS B CA 1
ATOM 1113 C C . LYS B 1 11 ? -15.383 8.266 7.234 1 77.12 11 LYS B C 1
ATOM 1115 O O . LYS B 1 11 ? -16.547 8 7.555 1 77.12 11 LYS B O 1
ATOM 1120 N N . TRP B 1 12 ? -14.711 9.336 7.637 1 79.5 12 TRP B N 1
ATOM 1121 C CA . TRP B 1 12 ? -15.25 10.148 8.719 1 79.5 12 TRP B CA 1
ATOM 1122 C C . TRP B 1 12 ? -15.656 11.531 8.203 1 79.5 12 TRP B C 1
ATOM 1124 O O . TRP B 1 12 ? -16.594 12.141 8.727 1 79.5 12 TRP B O 1
ATOM 1134 N N . ILE B 1 13 ? -14.961 11.93 7.258 1 85.25 13 ILE B N 1
ATOM 1135 C CA . ILE B 1 13 ? -15.133 13.289 6.754 1 85.25 13 ILE B CA 1
ATOM 1136 C C . ILE B 1 13 ? -15.555 13.25 5.289 1 85.25 13 ILE B C 1
ATOM 1138 O O . ILE B 1 13 ? -14.93 12.57 4.473 1 85.25 13 ILE B O 1
ATOM 1142 N N . PRO B 1 14 ? -16.625 13.984 5 1 87 14 PRO B N 1
ATOM 1143 C CA . PRO B 1 14 ? -17.016 14.031 3.592 1 87 14 PRO B CA 1
ATOM 1144 C C . PRO B 1 14 ? -15.898 14.516 2.68 1 87 14 PRO B C 1
ATOM 1146 O O . PRO B 1 14 ? -15.109 15.383 3.072 1 87 14 PRO B O 1
ATOM 1149 N N . LYS B 1 15 ? -15.898 13.984 1.537 1 88.19 15 LYS B N 1
ATOM 1150 C CA . LYS B 1 15 ? -14.828 14.227 0.575 1 88.19 15 LYS B CA 1
ATOM 1151 C C . LYS B 1 15 ? -14.609 15.719 0.36 1 88.19 15 LYS B C 1
ATOM 1153 O O . LYS B 1 15 ? -13.469 16.188 0.287 1 88.19 15 LYS B O 1
ATOM 1158 N N . TYR B 1 16 ? -15.727 16.484 0.184 1 90.44 16 TYR B N 1
ATOM 1159 C CA . TYR B 1 16 ? -15.586 17.922 -0.084 1 90.44 16 TYR B CA 1
ATOM 1160 C C . TYR B 1 16 ? -14.898 18.625 1.079 1 90.44 16 TYR B C 1
ATOM 1162 O O . TYR B 1 16 ? -14.125 19.562 0.873 1 90.44 16 TYR B O 1
ATOM 1170 N N . VAL B 1 17 ? -15.102 18.188 2.25 1 91.88 17 VAL B N 1
ATOM 1171 C CA . VAL B 1 17 ? -14.469 18.766 3.434 1 91.88 17 VAL B CA 1
ATOM 1172 C C . VAL B 1 17 ? -13 18.344 3.492 1 91.88 17 VAL B C 1
ATOM 1174 O O . VAL B 1 17 ? -12.133 19.156 3.836 1 91.88 17 VAL B O 1
ATOM 1177 N N . VAL B 1 18 ? -12.773 17.109 3.1 1 91.56 18 VAL B N 1
ATOM 1178 C CA . VAL B 1 18 ? -11.406 16.609 3.041 1 91.56 18 VAL B CA 1
ATOM 1179 C C . VAL B 1 18 ? -10.594 17.422 2.035 1 91.56 18 VAL B C 1
ATOM 1181 O O . VAL B 1 18 ? -9.453 17.812 2.312 1 91.56 18 VAL B O 1
ATOM 1184 N N . ASP B 1 19 ? -11.227 17.75 0.918 1 92.62 19 ASP B N 1
ATOM 1185 C CA . ASP B 1 19 ? -10.555 18.516 -0.117 1 92.62 19 ASP B CA 1
ATOM 1186 C C . ASP B 1 19 ? -10.211 19.922 0.384 1 92.62 19 ASP B C 1
ATOM 1188 O O . ASP B 1 19 ? -9.117 20.438 0.128 1 92.62 19 ASP B O 1
ATOM 1192 N N . LYS B 1 20 ? -11.086 20.453 1.013 1 94 20 LYS B N 1
ATOM 1193 C CA . LYS B 1 20 ? -10.836 21.766 1.591 1 94 20 LYS B CA 1
ATOM 1194 C C . LYS B 1 20 ? -9.727 21.703 2.635 1 94 20 LYS B C 1
ATOM 1196 O O . LYS B 1 20 ? -8.883 22.594 2.705 1 94 20 LYS B O 1
ATOM 1201 N N . GLY B 1 21 ? -9.742 20.641 3.408 1 94.06 21 GLY B N 1
ATOM 1202 C CA . GLY B 1 21 ? -8.68 20.438 4.375 1 94.06 21 GLY B CA 1
ATOM 1203 C C . GLY B 1 21 ? -7.305 20.312 3.734 1 94.06 21 GLY B C 1
ATOM 1204 O O . GLY B 1 21 ? -6.324 20.859 4.254 1 94.06 21 GLY B O 1
ATOM 1205 N N . TYR B 1 22 ? -7.352 19.672 2.627 1 93.75 22 TYR B N 1
ATOM 1206 C CA . TYR B 1 22 ? -6.09 19.531 1.903 1 93.75 22 TYR B CA 1
ATOM 1207 C C . TYR B 1 22 ? -5.582 20.891 1.424 1 93.75 22 TYR B C 1
ATOM 1209 O O . TYR B 1 22 ? -4.383 21.172 1.498 1 93.75 22 TYR B O 1
ATOM 1217 N N . GLU B 1 23 ? -6.438 21.688 0.931 1 96.25 23 GLU B N 1
ATOM 1218 C CA . GLU B 1 23 ? -6.059 23.016 0.502 1 96.25 23 GLU B CA 1
ATOM 1219 C C . GLU B 1 23 ? -5.465 23.828 1.658 1 96.25 23 GLU B C 1
ATOM 1221 O O . GLU B 1 23 ? -4.461 24.516 1.49 1 96.25 23 GLU B O 1
ATOM 1226 N N . TYR B 1 24 ? -6.062 23.719 2.803 1 96.81 24 TYR B N 1
ATOM 1227 C CA . TYR B 1 24 ? -5.57 24.406 3.986 1 96.81 24 TYR B CA 1
ATOM 1228 C C . TYR B 1 24 ? -4.16 23.953 4.336 1 96.81 24 TYR B C 1
ATOM 1230 O O . TYR B 1 24 ? -3.301 24.766 4.676 1 96.81 24 TYR B O 1
ATOM 1238 N N . TYR B 1 25 ? -3.965 22.656 4.227 1 95.19 25 TYR B N 1
ATOM 1239 C CA . TYR B 1 25 ? -2.646 22.078 4.461 1 95.19 25 TYR B CA 1
ATOM 1240 C C . TYR B 1 25 ? -1.628 22.625 3.467 1 95.19 25 TYR B C 1
ATOM 1242 O O . TYR B 1 25 ? -0.57 23.125 3.859 1 95.19 25 TYR B O 1
ATOM 1250 N N . GLU B 1 26 ? -2.021 22.641 2.199 1 95.62 26 GLU B N 1
ATOM 1251 C CA . GLU B 1 26 ? -1.108 23.078 1.146 1 95.62 26 GLU B CA 1
ATOM 1252 C C . GLU B 1 26 ? -0.775 24.562 1.286 1 95.62 26 GLU B C 1
ATOM 1254 O O . GLU B 1 26 ? 0.345 24.984 0.991 1 95.62 26 GLU B O 1
ATOM 1259 N N . ASP B 1 27 ? -1.723 25.25 1.812 1 96.31 27 ASP B N 1
ATOM 1260 C CA . ASP B 1 27 ? -1.565 26.703 1.938 1 96.31 27 ASP B CA 1
ATOM 1261 C C . ASP B 1 27 ? -0.818 27.062 3.221 1 96.31 27 ASP B C 1
ATOM 1263 O O . ASP B 1 27 ? -0.579 28.234 3.496 1 96.31 27 ASP B O 1
ATOM 1267 N N . GLY B 1 28 ? -0.542 26.125 4.082 1 96.19 28 GLY B N 1
ATOM 1268 C CA . GLY B 1 28 ? 0.285 26.344 5.254 1 96.19 28 GLY B CA 1
ATOM 1269 C C . GLY B 1 28 ? -0.498 26.859 6.445 1 96.19 28 GLY B C 1
ATOM 1270 O O . GLY B 1 28 ? 0.041 27.594 7.281 1 96.19 28 GLY B O 1
ATOM 1271 N N . HIS B 1 29 ? -1.729 26.484 6.531 1 97.25 29 HIS B N 1
ATOM 1272 C CA . HIS B 1 29 ? -2.586 26.984 7.598 1 97.25 29 HIS B CA 1
ATOM 1273 C C . HIS B 1 29 ? -2.332 26.25 8.906 1 97.25 29 HIS B C 1
ATOM 1275 O O . HIS B 1 29 ? -2.74 26.703 9.977 1 97.25 29 HIS B O 1
ATOM 1281 N N . VAL B 1 30 ? -1.721 25.094 8.891 1 97.81 30 VAL B N 1
ATOM 1282 C CA . VAL B 1 30 ? -1.485 24.281 10.086 1 97.81 30 VAL B CA 1
ATOM 1283 C C . VAL B 1 30 ? -0.206 24.75 10.773 1 97.81 30 VAL B C 1
ATOM 1285 O O . VAL B 1 30 ? 0.847 24.844 10.141 1 97.81 30 VAL B O 1
ATOM 1288 N N . GLU B 1 31 ? -0.364 25.031 12.031 1 96.25 31 GLU B N 1
ATOM 1289 C CA . GLU B 1 31 ? 0.766 25.562 12.781 1 96.25 31 GLU B CA 1
ATOM 1290 C C . GLU B 1 31 ? 0.908 24.875 14.133 1 96.25 31 GLU B C 1
ATOM 1292 O O . GLU B 1 31 ? -0.051 24.281 14.641 1 96.25 31 GLU B O 1
ATOM 1297 N N . ASP B 1 32 ? 2.174 24.953 14.695 1 96.06 32 ASP B N 1
ATOM 1298 C CA . ASP B 1 32 ? 2.486 24.531 16.062 1 96.06 32 ASP B CA 1
ATOM 1299 C C . ASP B 1 32 ? 2.037 23.094 16.297 1 96.06 32 ASP B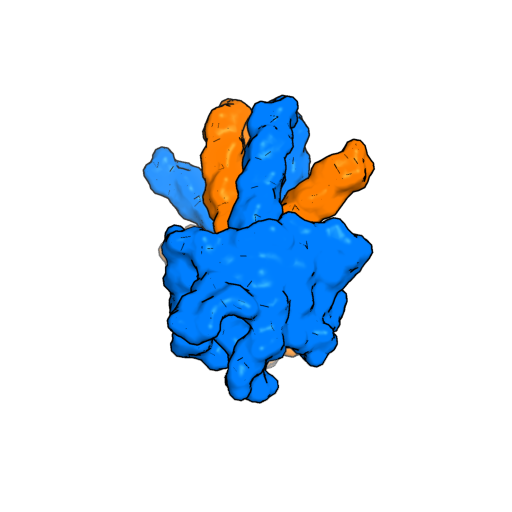 C 1
ATOM 1301 O O . ASP B 1 32 ? 1.355 22.812 17.281 1 96.06 32 ASP B O 1
ATOM 1305 N N . VAL B 1 33 ? 2.43 22.203 15.422 1 95.12 33 VAL B N 1
ATOM 1306 C CA . VAL B 1 33 ? 2.055 20.797 15.531 1 95.12 33 VAL B CA 1
ATOM 1307 C C . VAL B 1 33 ? 2.918 20.109 16.578 1 95.12 33 VAL B C 1
ATOM 1309 O O . VAL B 1 33 ? 4.148 20.203 16.547 1 95.12 33 VAL B O 1
ATOM 1312 N N . GLU B 1 34 ? 2.281 19.516 17.547 1 93.56 34 GLU B N 1
ATOM 1313 C CA . GLU B 1 34 ? 2.951 18.75 18.578 1 93.56 34 GLU B CA 1
ATOM 1314 C C . GLU B 1 34 ? 2.314 17.359 18.734 1 93.56 34 GLU B C 1
ATOM 1316 O O . GLU B 1 34 ? 1.089 17.234 18.719 1 93.56 34 GLU B O 1
ATOM 1321 N N . ILE B 1 35 ? 3.168 16.406 18.828 1 87.31 35 ILE B N 1
ATOM 1322 C CA . ILE B 1 35 ? 2.68 15.039 19.031 1 87.31 35 ILE B CA 1
ATOM 1323 C C . ILE B 1 35 ? 3.043 14.57 20.438 1 87.31 35 ILE B C 1
ATOM 1325 O O . ILE B 1 35 ? 4.207 14.625 20.828 1 87.31 35 ILE B O 1
ATOM 1329 N N . GLN B 1 36 ? 2.096 14.258 21.125 1 86.62 36 GLN B N 1
ATOM 1330 C CA . GLN B 1 36 ? 2.275 13.711 22.469 1 86.62 36 GLN B CA 1
ATOM 1331 C C . GLN B 1 36 ? 1.479 12.422 22.641 1 86.62 36 GLN B C 1
ATOM 1333 O O . GLN B 1 36 ? 0.249 12.43 22.547 1 86.62 36 GLN B O 1
ATOM 1338 N N . ASP B 1 37 ? 2.285 11.305 22.953 1 83.62 37 ASP B N 1
ATOM 1339 C CA . ASP B 1 37 ? 1.658 10 23.094 1 83.62 37 ASP B CA 1
ATOM 1340 C C . ASP B 1 37 ? 0.825 9.648 21.859 1 83.62 37 ASP B C 1
ATOM 1342 O O . ASP B 1 37 ? 1.339 9.633 20.734 1 83.62 37 ASP B O 1
ATOM 1346 N N . ASN B 1 38 ? -0.428 9.523 21.828 1 85.38 38 ASN B N 1
ATOM 1347 C CA . ASN B 1 38 ? -1.253 9.141 20.688 1 85.38 38 ASN B CA 1
ATOM 1348 C C . ASN B 1 38 ? -2.186 10.266 20.266 1 85.38 38 ASN B C 1
ATOM 1350 O O . ASN B 1 38 ? -3.271 10.016 19.734 1 85.38 38 ASN B O 1
ATOM 1354 N N . LYS B 1 39 ? -1.657 11.562 20.578 1 90.75 39 LYS B N 1
ATOM 1355 C CA . LYS B 1 39 ? -2.455 12.727 20.188 1 90.75 39 LYS B CA 1
ATOM 1356 C C . LYS B 1 39 ? -1.604 13.758 19.453 1 90.75 39 LYS B C 1
ATOM 1358 O O . LYS B 1 39 ? -0.44 13.969 19.797 1 90.75 39 LYS B O 1
ATOM 1363 N N . VAL B 1 40 ? -2.283 14.383 18.562 1 93.5 40 VAL B N 1
ATOM 1364 C CA . VAL B 1 40 ? -1.679 15.508 17.844 1 93.5 40 VAL B CA 1
ATOM 1365 C C . VAL B 1 40 ? -2.395 16.797 18.234 1 93.5 40 VAL B C 1
ATOM 1367 O O . VAL B 1 40 ? -3.623 16.875 18.172 1 93.5 40 VAL B O 1
ATOM 1370 N N . PHE B 1 41 ? -1.604 17.719 18.641 1 95.81 41 PHE B N 1
ATOM 1371 C CA . PHE B 1 41 ? -2.098 19.062 18.922 1 95.81 41 PHE B CA 1
ATOM 1372 C C . PHE B 1 41 ? -1.604 20.062 17.859 1 95.81 41 PHE B C 1
ATOM 1374 O O . PHE B 1 41 ? -0.426 20.047 17.5 1 95.81 41 PHE B O 1
ATOM 1381 N N . ALA B 1 42 ? -2.549 20.812 17.422 1 97.56 42 ALA B N 1
ATOM 1382 C CA . ALA B 1 42 ? -2.152 21.797 16.406 1 97.56 42 ALA B CA 1
ATOM 1383 C C . ALA B 1 42 ? -3.129 22.969 16.375 1 97.56 42 ALA B C 1
ATOM 1385 O O . ALA B 1 42 ? -4.215 22.891 16.953 1 97.56 42 ALA B O 1
ATOM 1386 N N . PHE B 1 43 ? -2.686 24.031 15.742 1 97.62 43 PHE B N 1
ATOM 1387 C CA . PHE B 1 43 ? -3.547 25.156 15.43 1 97.62 43 PHE B CA 1
ATOM 1388 C C . PHE B 1 43 ? -3.734 25.297 13.922 1 97.62 43 PHE B C 1
ATOM 1390 O O . PHE B 1 43 ? -2.797 25.078 13.156 1 97.62 43 PHE B O 1
ATOM 1397 N N . VAL B 1 44 ? -4.961 25.594 13.633 1 97.62 44 VAL B N 1
ATOM 1398 C CA . VAL B 1 44 ? -5.246 25.828 12.219 1 97.62 44 VAL B CA 1
ATOM 1399 C C . VAL B 1 44 ? -5.859 27.219 12.039 1 97.62 44 VAL B C 1
ATOM 1401 O O . VAL B 1 44 ? -6.883 27.531 12.656 1 97.62 44 VAL B O 1
ATOM 1404 N N . THR B 1 45 ? -5.176 27.969 11.164 1 95.44 45 THR B N 1
ATOM 1405 C CA . THR B 1 45 ? -5.699 29.297 10.875 1 95.44 45 THR B CA 1
ATOM 1406 C C . THR B 1 45 ? -6.867 29.234 9.898 1 95.44 45 THR B C 1
ATOM 1408 O O . THR B 1 45 ? -6.727 28.688 8.797 1 95.44 45 THR B O 1
ATOM 1411 N N . GLY B 1 46 ? -8.008 29.656 10.375 1 89.69 46 GLY B N 1
ATOM 1412 C CA . GLY B 1 46 ? -9.188 29.703 9.531 1 89.69 46 GLY B CA 1
ATOM 1413 C C . GLY B 1 46 ? -9.641 31.125 9.211 1 89.69 46 GLY B C 1
ATOM 1414 O O . GLY B 1 46 ? -8.852 32.062 9.305 1 89.69 46 GLY B O 1
ATOM 1415 N N . ASN B 1 47 ? -10.859 31.094 8.695 1 84.31 47 ASN B N 1
ATOM 1416 C CA . ASN B 1 47 ? -11.414 32.375 8.297 1 84.31 47 ASN B CA 1
ATOM 1417 C C . ASN B 1 47 ? -11.641 33.281 9.5 1 84.31 47 ASN B C 1
ATOM 1419 O O . ASN B 1 47 ? -11.422 34.5 9.422 1 84.31 47 ASN B O 1
ATOM 1423 N N . ALA B 1 48 ? -12.047 32.75 10.602 1 85.25 48 ALA B N 1
ATOM 1424 C CA . ALA B 1 48 ? -12.43 33.531 11.758 1 85.25 48 ALA B CA 1
ATOM 1425 C C . ALA B 1 48 ? -11.359 33.5 12.844 1 85.25 48 ALA B C 1
ATOM 1427 O O . ALA B 1 48 ? -11.562 34 13.953 1 85.25 48 ALA B O 1
ATOM 1428 N N . GLY B 1 49 ? -10.219 32.938 12.625 1 88.88 49 GLY B N 1
ATOM 1429 C CA . GLY B 1 49 ? -9.148 32.875 13.609 1 88.88 49 GLY B CA 1
ATOM 1430 C C . GLY B 1 49 ? -8.453 31.531 13.625 1 88.88 49 GLY B C 1
ATOM 1431 O O . GLY B 1 49 ? -8.547 30.766 12.664 1 88.88 49 GLY B O 1
ATOM 1432 N N . ASN B 1 50 ? -7.738 31.359 14.688 1 93.88 50 ASN B N 1
ATOM 1433 C CA . ASN B 1 50 ? -7.008 30.109 14.883 1 93.88 50 ASN B CA 1
ATOM 1434 C C . ASN B 1 50 ? -7.797 29.125 15.734 1 93.88 50 ASN B C 1
ATOM 1436 O O . ASN B 1 50 ? -8.312 29.484 16.797 1 93.88 50 ASN B O 1
ATOM 1440 N N . TYR B 1 51 ? -7.863 27.953 15.219 1 96.62 51 TYR B N 1
ATOM 1441 C CA . TYR B 1 51 ? -8.594 26.922 15.945 1 96.62 51 TYR B CA 1
ATOM 1442 C C . TYR B 1 51 ? -7.645 25.844 16.453 1 96.62 51 TYR B C 1
ATOM 1444 O O . TYR B 1 51 ? -6.77 25.375 15.719 1 96.62 51 TYR B O 1
ATOM 1452 N N . GLU B 1 52 ? -7.844 25.531 17.734 1 96.81 52 GLU B N 1
ATOM 1453 C CA . GLU B 1 52 ? -7.098 24.391 18.266 1 96.81 52 GLU B CA 1
ATOM 1454 C C . GLU B 1 52 ? -7.699 23.062 17.828 1 96.81 52 GLU B C 1
ATOM 1456 O O . GLU B 1 52 ? -8.914 22.875 17.906 1 96.81 52 GLU B O 1
ATOM 1461 N N . VAL B 1 53 ? -6.84 22.234 17.312 1 96.5 53 VAL B N 1
ATOM 1462 C CA . VAL B 1 53 ? -7.254 20.906 16.844 1 96.5 53 VAL B CA 1
ATOM 1463 C C . VAL B 1 53 ? -6.523 19.828 17.641 1 96.5 53 VAL B C 1
ATOM 1465 O O . VAL B 1 53 ? -5.32 19.938 17.875 1 96.5 53 VAL B O 1
ATOM 1468 N N . VAL B 1 54 ? -7.297 18.828 18.047 1 95.31 54 VAL B N 1
ATOM 1469 C CA . VAL B 1 54 ? -6.719 17.641 18.672 1 95.31 54 VAL B CA 1
ATOM 1470 C C . VAL B 1 54 ? -7.125 16.391 17.891 1 95.31 54 VAL B C 1
ATOM 1472 O O . VAL B 1 54 ? -8.312 16.125 17.719 1 95.31 54 VAL B O 1
ATOM 1475 N N . ILE B 1 55 ? -6.109 15.672 17.406 1 91.88 55 ILE B N 1
ATOM 1476 C CA . ILE B 1 55 ? -6.359 14.43 16.672 1 91.88 55 ILE B CA 1
ATOM 1477 C C . ILE B 1 55 ? -5.895 13.242 17.5 1 91.88 55 ILE B C 1
ATOM 1479 O O . ILE B 1 55 ? -4.73 13.18 17.906 1 91.88 55 ILE B O 1
ATOM 1483 N N . ASP B 1 56 ? -6.816 12.367 17.75 1 89.31 56 ASP B N 1
ATOM 1484 C CA . ASP B 1 56 ? -6.453 11.109 18.391 1 89.31 56 ASP B CA 1
ATOM 1485 C C . ASP B 1 56 ? -6 10.078 17.344 1 89.31 56 ASP B C 1
ATOM 1487 O O . ASP B 1 56 ? -6.777 9.68 16.484 1 89.31 56 ASP B O 1
ATOM 1491 N N . LEU B 1 57 ? -4.824 9.578 17.484 1 83.38 57 LEU B N 1
ATOM 1492 C CA . LEU B 1 57 ? -4.215 8.734 16.469 1 83.38 57 LEU B CA 1
ATOM 1493 C C . LEU B 1 57 ? -4.707 7.297 16.578 1 83.38 57 LEU B C 1
ATOM 1495 O O . LEU B 1 57 ? -4.559 6.512 15.641 1 83.38 57 LEU B O 1
ATOM 1499 N N . GLU B 1 58 ? -5.328 6.93 17.672 1 80.75 58 GLU B N 1
ATOM 1500 C CA . GLU B 1 58 ? -5.844 5.578 17.891 1 80.75 58 GLU B CA 1
ATOM 1501 C C . GLU B 1 58 ? -7.34 5.504 17.594 1 80.75 58 GLU B C 1
ATOM 1503 O O . GLU B 1 58 ? -7.84 4.477 17.141 1 80.75 58 GLU B O 1
ATOM 1508 N N . ASP B 1 59 ? -7.973 6.617 17.906 1 83.62 59 ASP B N 1
ATOM 1509 C CA . ASP B 1 59 ? -9.422 6.699 17.75 1 83.62 59 ASP B CA 1
ATOM 1510 C C . ASP B 1 59 ? -9.844 8.078 17.266 1 83.62 59 ASP B C 1
ATOM 1512 O O . ASP B 1 59 ? -10.047 8.992 18.062 1 83.62 59 ASP B O 1
ATOM 1516 N N . PHE B 1 60 ? -10.117 8.211 16.016 1 86.25 60 PHE B N 1
ATOM 1517 C CA . PHE B 1 60 ? -10.406 9.508 15.398 1 86.25 60 PHE B CA 1
ATOM 1518 C C . PHE B 1 60 ? -11.68 10.109 15.992 1 86.25 60 PHE B C 1
ATOM 1520 O O . PHE B 1 60 ? -11.844 11.328 16 1 86.25 60 PHE B O 1
ATOM 1527 N N . SER B 1 61 ? -12.562 9.227 16.422 1 85.56 61 SER B N 1
ATOM 1528 C CA . SER B 1 61 ? -13.82 9.711 16.984 1 85.56 61 SER B CA 1
ATOM 1529 C C . SER B 1 61 ? -13.578 10.562 18.219 1 85.56 61 SER B C 1
ATOM 1531 O O . SER B 1 61 ? -14.461 11.297 18.656 1 85.56 61 SER B O 1
ATOM 1533 N N . LYS B 1 62 ? -12.414 10.484 18.797 1 89.31 62 LYS B N 1
ATOM 1534 C CA . LYS B 1 62 ? -12.07 11.258 19.984 1 89.31 62 LYS B CA 1
ATOM 1535 C C . LYS B 1 62 ? -11.375 12.562 19.609 1 89.31 62 LYS B C 1
ATOM 1537 O O . LYS B 1 62 ? -10.953 13.328 20.484 1 89.31 62 LYS B O 1
ATOM 1542 N N . SER B 1 63 ? -11.242 12.836 18.359 1 91.81 63 SER B N 1
ATOM 1543 C CA . SER B 1 63 ? -10.625 14.062 17.875 1 91.81 63 SER B CA 1
ATOM 1544 C C . SER B 1 63 ? -11.586 15.242 17.984 1 91.81 63 SER B C 1
ATOM 1546 O O . SER B 1 63 ? -12.805 15.055 18.078 1 91.81 63 SER B O 1
ATOM 1548 N N . SER B 1 64 ? -11.016 16.484 18.078 1 93.62 64 SER B N 1
ATOM 1549 C CA . SER B 1 64 ? -11.844 17.656 18.25 1 93.62 64 SER B CA 1
ATOM 1550 C C . SER B 1 64 ? -11.211 18.891 17.609 1 93.62 64 SER B C 1
ATOM 1552 O O . SER B 1 64 ? -10.008 18.891 17.328 1 93.62 64 SER B O 1
ATOM 1554 N N . CYS B 1 65 ? -12.023 19.781 17.391 1 95.88 65 CYS B N 1
ATOM 1555 C CA . CYS B 1 65 ? -11.641 21.094 16.859 1 95.88 65 CYS B CA 1
ATOM 1556 C C . CYS B 1 65 ? -12.469 22.203 17.5 1 95.88 65 CYS B C 1
ATOM 1558 O O . CYS B 1 65 ? -13.672 22.031 17.719 1 95.88 65 CYS B O 1
ATOM 1560 N N . GLU B 1 66 ? -11.914 2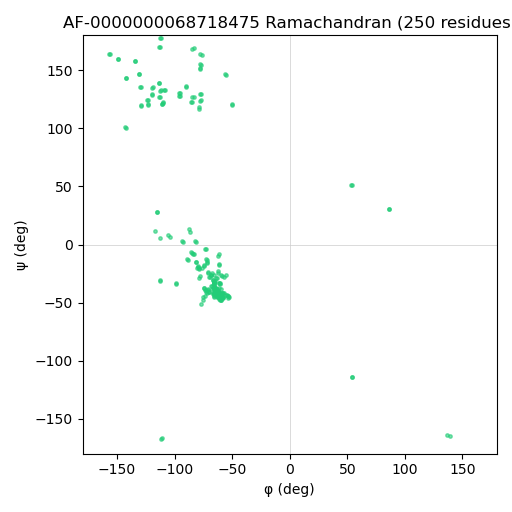3.391 17.781 1 94.12 66 GLU B N 1
ATOM 1561 C CA . GLU B 1 66 ? -12.617 24.484 18.438 1 94.12 66 GLU B CA 1
ATOM 1562 C C . GLU B 1 66 ? -13.352 25.359 17.422 1 94.12 66 GLU B C 1
ATOM 1564 O O . GLU B 1 66 ? -13.797 26.453 17.75 1 94.12 66 GLU B O 1
ATOM 1569 N N . CYS B 1 67 ? -13.43 24.828 16.266 1 93.81 67 CYS B N 1
ATOM 1570 C CA . CYS B 1 67 ? -14.148 25.625 15.273 1 93.81 67 CYS B CA 1
ATOM 1571 C C . CYS B 1 67 ? -15.656 25.516 15.477 1 93.81 67 CYS B C 1
ATOM 1573 O O . CYS B 1 67 ? -16.125 24.625 16.172 1 93.81 67 CYS B O 1
ATOM 1575 N N . PRO B 1 68 ? -16.359 26.406 14.891 1 87.75 68 PRO B N 1
ATOM 1576 C CA . PRO B 1 68 ? -17.812 26.469 15.141 1 87.75 68 PRO B CA 1
ATOM 1577 C C . PRO B 1 68 ? -18.562 25.328 14.461 1 87.75 68 PRO B C 1
ATOM 1579 O O . PRO B 1 68 ? -19.766 25.141 14.727 1 87.75 68 PRO B O 1
ATOM 1582 N N . TYR B 1 69 ? -17.906 24.562 13.75 1 83.75 69 TYR B N 1
ATOM 1583 C CA . TYR B 1 69 ? -18.594 23.469 13.086 1 83.75 69 TYR B CA 1
ATOM 1584 C C . TYR B 1 69 ? -18.609 22.219 13.969 1 83.75 69 TYR B C 1
ATOM 1586 O O . TYR B 1 69 ? -17.641 21.938 14.672 1 83.75 69 TYR B O 1
ATOM 1594 N N . GLU B 1 70 ? -19.734 21.516 14.078 1 73.38 70 GLU B N 1
ATOM 1595 C CA . GLU B 1 70 ? -19.922 20.422 15.016 1 73.38 70 GLU B CA 1
ATOM 1596 C C . GLU B 1 70 ? -19.375 19.109 14.453 1 73.38 70 GLU B C 1
ATOM 1598 O O . GLU B 1 70 ? -19.188 18.141 15.188 1 73.38 70 GLU B O 1
ATOM 1603 N N . ASN B 1 71 ? -18.984 19.078 13.227 1 79.38 71 ASN B N 1
ATOM 1604 C CA . ASN B 1 71 ? -18.578 17.797 12.633 1 79.38 71 ASN B CA 1
ATOM 1605 C C . ASN B 1 71 ? -17.078 17.781 12.328 1 79.38 71 ASN B C 1
ATOM 1607 O O . ASN B 1 71 ? -16.359 18.719 12.68 1 79.38 71 ASN B O 1
ATOM 1611 N N . TYR B 1 72 ? -16.656 16.531 11.992 1 89.44 72 TYR B N 1
ATOM 1612 C CA . TYR B 1 72 ? -15.297 16.469 11.477 1 89.44 72 TYR B CA 1
ATOM 1613 C C . TYR B 1 72 ? -15.094 17.5 10.367 1 89.44 72 TYR B C 1
ATOM 1615 O O . TYR B 1 72 ? -15.852 17.547 9.406 1 89.44 72 TYR B O 1
ATOM 1623 N N . CYS B 1 73 ? -14.172 18.344 10.648 1 93.19 73 CYS B N 1
ATOM 1624 C CA . CYS B 1 73 ? -14.086 19.562 9.867 1 93.19 73 CYS B CA 1
ATOM 1625 C C . CYS B 1 73 ? -12.828 19.578 9.008 1 93.19 73 CYS B C 1
ATOM 1627 O O . CYS B 1 73 ? -11.969 18.703 9.141 1 93.19 73 CYS B O 1
ATOM 1629 N N . LYS B 1 74 ? -12.734 20.625 8.25 1 93.81 74 LYS B N 1
ATOM 1630 C CA . LYS B 1 74 ? -11.594 20.766 7.348 1 93.81 74 LYS B CA 1
ATOM 1631 C C . LYS B 1 74 ? -10.312 21.016 8.125 1 93.81 74 LYS B C 1
ATOM 1633 O O . LYS B 1 74 ? -9.219 20.688 7.66 1 93.81 74 LYS B O 1
ATOM 1638 N N . HIS B 1 75 ? -10.453 21.625 9.305 1 95.25 75 HIS B N 1
ATOM 1639 C CA . HIS B 1 75 ? -9.266 21.859 10.125 1 95.25 75 HIS B CA 1
ATOM 1640 C C . HIS B 1 75 ? -8.656 20.531 10.578 1 95.25 75 HIS B C 1
ATOM 1642 O O . HIS B 1 75 ? -7.43 20.375 10.547 1 95.25 75 HIS B O 1
ATOM 1648 N N . MET B 1 76 ? -9.5 19.625 10.938 1 93.19 76 MET B N 1
ATOM 1649 C CA . MET B 1 76 ? -9.023 18.297 11.328 1 93.19 76 MET B CA 1
ATOM 1650 C C . MET B 1 76 ? -8.352 17.594 10.156 1 93.19 76 MET B C 1
ATOM 1652 O O . MET B 1 76 ? -7.27 17.016 10.312 1 93.19 76 MET B O 1
ATOM 1656 N N . ALA B 1 77 ? -8.984 17.719 9.023 1 91.69 77 ALA B N 1
ATOM 1657 C CA . ALA B 1 77 ? -8.398 17.109 7.82 1 91.69 77 ALA B CA 1
ATOM 1658 C C . ALA B 1 77 ? -7.031 17.719 7.516 1 91.69 77 ALA B C 1
ATOM 1660 O O . ALA B 1 77 ? -6.09 17 7.18 1 91.69 77 ALA B O 1
ATOM 1661 N N . ALA B 1 78 ? -6.941 19 7.652 1 94 78 ALA B N 1
ATOM 1662 C CA . ALA B 1 78 ? -5.684 19.688 7.375 1 94 78 ALA B CA 1
ATOM 1663 C C . ALA B 1 78 ? -4.566 19.172 8.273 1 94 78 ALA B C 1
ATOM 1665 O O . ALA B 1 78 ? -3.441 18.953 7.816 1 94 78 ALA B O 1
ATOM 1666 N N . VAL B 1 79 ? -4.867 18.984 9.5 1 92.94 79 VAL B N 1
ATOM 1667 C CA . VAL B 1 79 ? -3.867 18.516 10.453 1 92.94 79 VAL B CA 1
ATOM 1668 C C . VAL B 1 79 ? -3.445 17.094 10.094 1 92.94 79 VAL B C 1
ATOM 1670 O O . VAL B 1 79 ? -2.262 16.75 10.172 1 92.94 79 VAL B O 1
ATOM 1673 N N . VAL B 1 80 ? -4.328 16.281 9.75 1 90.06 80 VAL B N 1
ATOM 1674 C CA . VAL B 1 80 ? -4.023 14.914 9.359 1 90.06 80 VAL B CA 1
ATOM 1675 C C . VAL B 1 80 ? -3.059 14.906 8.18 1 90.06 80 VAL B C 1
ATOM 1677 O O . VAL B 1 80 ? -2.055 14.195 8.195 1 90.06 80 VAL B O 1
ATOM 1680 N N . TYR B 1 81 ? -3.326 15.727 7.211 1 89.88 81 TYR B N 1
ATOM 1681 C CA . TYR B 1 81 ? -2.443 15.797 6.051 1 89.88 81 TYR B CA 1
ATOM 1682 C C . TYR B 1 81 ? -1.061 16.297 6.449 1 89.88 81 TYR B C 1
ATOM 1684 O O . TYR B 1 81 ? -0.05 15.844 5.91 1 89.88 81 TYR B O 1
ATOM 1692 N N . ASP B 1 82 ? -1.044 17.234 7.336 1 91.31 82 ASP B N 1
ATOM 1693 C CA . ASP B 1 82 ? 0.231 17.781 7.777 1 91.31 82 ASP B CA 1
ATOM 1694 C C . ASP B 1 82 ? 1.101 16.719 8.43 1 91.31 82 ASP B C 1
ATOM 1696 O O . ASP B 1 82 ? 2.293 16.609 8.141 1 91.31 82 ASP B O 1
ATOM 1700 N N . ILE B 1 83 ? 0.518 15.938 9.258 1 89.25 83 ILE B N 1
ATOM 1701 C CA . ILE B 1 83 ? 1.271 14.906 9.969 1 89.25 83 ILE B CA 1
ATOM 1702 C C . ILE B 1 83 ? 1.677 13.805 8.992 1 89.25 83 ILE B C 1
ATOM 1704 O O . ILE B 1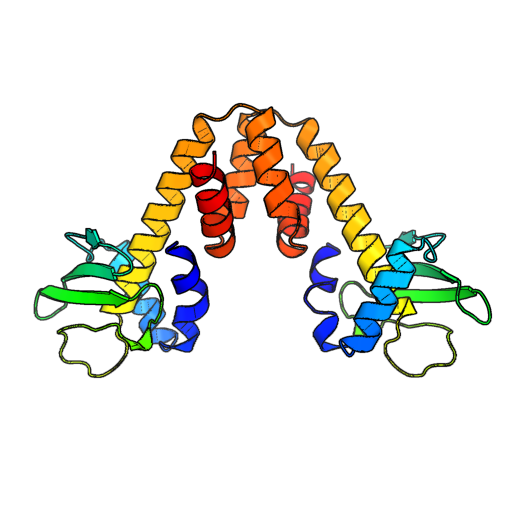 83 ? 2.756 13.219 9.117 1 89.25 83 ILE B O 1
ATOM 1708 N N . GLN B 1 84 ? 0.818 13.469 8.086 1 86.62 84 GLN B N 1
ATOM 1709 C CA . GLN B 1 84 ? 1.161 12.484 7.07 1 86.62 84 GLN B CA 1
ATOM 1710 C C . GLN B 1 84 ? 2.367 12.938 6.25 1 86.62 84 GLN B C 1
ATOM 1712 O O . GLN B 1 84 ? 3.289 12.156 6.008 1 86.62 84 GLN B O 1
ATOM 1717 N N . GLY B 1 85 ? 2.275 14.172 5.836 1 88.5 85 GLY B N 1
ATOM 1718 C CA . GLY B 1 85 ? 3.387 14.727 5.082 1 88.5 85 GLY B CA 1
ATOM 1719 C C . GLY B 1 85 ? 4.691 14.734 5.859 1 88.5 85 GLY B C 1
ATOM 1720 O O . GLY B 1 85 ? 5.742 14.383 5.324 1 88.5 85 GLY B O 1
ATOM 1721 N N . ALA B 1 86 ? 4.629 15.156 7.07 1 88.31 86 ALA B N 1
ATOM 1722 C CA . ALA B 1 86 ? 5.809 15.18 7.93 1 88.31 86 ALA B CA 1
ATOM 1723 C C . ALA B 1 86 ? 6.383 13.773 8.102 1 88.31 86 ALA B C 1
ATOM 1725 O O . ALA B 1 86 ? 7.602 13.594 8.094 1 88.31 86 ALA B O 1
ATOM 1726 N N . GLY B 1 87 ? 5.523 12.836 8.305 1 86.94 87 GLY B N 1
ATOM 1727 C CA . GLY B 1 87 ? 5.957 11.453 8.422 1 86.94 87 GLY B CA 1
ATOM 1728 C C . GLY B 1 87 ? 6.656 10.938 7.176 1 86.94 87 GLY B C 1
ATOM 1729 O O . GLY B 1 87 ? 7.711 10.305 7.266 1 86.94 87 GLY B O 1
ATOM 1730 N N . GLU B 1 88 ? 6.023 11.211 6.094 1 90.81 88 GLU B N 1
ATOM 1731 C CA . GLU B 1 88 ? 6.621 10.805 4.824 1 90.81 88 GLU B CA 1
ATOM 1732 C C . GLU B 1 88 ? 8.008 11.406 4.648 1 90.81 88 GLU B C 1
ATOM 1734 O O . GLU B 1 88 ? 8.961 10.703 4.289 1 90.81 88 GLU B O 1
ATOM 1739 N N . SER B 1 89 ? 8.125 12.703 4.926 1 92.44 89 SER B N 1
ATOM 1740 C CA . SER B 1 89 ? 9.406 13.398 4.789 1 92.44 89 SER B CA 1
ATOM 1741 C C . SER B 1 89 ? 10.453 12.812 5.727 1 92.44 89 SER B C 1
ATOM 1743 O O . SER B 1 89 ? 11.609 12.617 5.332 1 92.44 89 SER B O 1
ATOM 1745 N N . ALA B 1 90 ? 10.055 12.531 6.914 1 91.44 90 ALA B N 1
ATOM 1746 C CA . ALA B 1 90 ? 10.984 11.984 7.898 1 91.44 90 ALA B CA 1
ATOM 1747 C C . ALA B 1 90 ? 11.508 10.617 7.457 1 91.44 90 ALA B C 1
ATOM 1749 O O . ALA B 1 90 ? 12.703 10.336 7.574 1 91.44 90 ALA B O 1
ATOM 1750 N N . VAL B 1 91 ? 10.641 9.852 6.98 1 94.19 91 VAL B N 1
ATOM 1751 C CA . VAL B 1 91 ? 11.016 8.516 6.531 1 94.19 91 VAL B CA 1
ATOM 1752 C C . VAL B 1 91 ? 11.953 8.625 5.328 1 94.19 91 VAL B C 1
ATOM 1754 O O . VAL B 1 91 ? 12.969 7.934 5.262 1 94.19 91 VAL B O 1
ATOM 1757 N N . LYS B 1 92 ? 11.578 9.484 4.438 1 95.88 92 LYS B N 1
ATOM 1758 C CA . LYS B 1 92 ? 12.414 9.672 3.256 1 95.88 92 LYS B CA 1
ATOM 1759 C C . LYS B 1 92 ? 13.836 10.078 3.646 1 95.88 92 LYS B C 1
ATOM 1761 O O . LYS B 1 92 ? 14.805 9.586 3.07 1 95.88 92 LYS B O 1
ATOM 1766 N N . GLU B 1 93 ? 13.938 10.93 4.582 1 96 93 GLU B N 1
ATOM 1767 C CA . GLU B 1 93 ? 15.242 11.391 5.035 1 96 93 GLU B CA 1
ATOM 1768 C C . GLU B 1 93 ? 16.062 10.25 5.645 1 96 93 GLU B C 1
ATOM 1770 O O . GLU B 1 93 ? 17.25 10.125 5.375 1 96 93 GLU B O 1
ATOM 1775 N N . LYS B 1 94 ? 15.469 9.453 6.375 1 96.38 94 LYS B N 1
ATOM 1776 C CA . LYS B 1 94 ? 16.156 8.328 7.004 1 96.38 94 LYS B CA 1
ATOM 1777 C C . LYS B 1 94 ? 16.594 7.305 5.965 1 96.38 94 LYS B C 1
ATOM 1779 O O . LYS B 1 94 ? 17.672 6.699 6.098 1 96.38 94 LYS B O 1
ATOM 1784 N N . LEU B 1 95 ? 15.797 7.168 5.008 1 97.5 95 LEU B N 1
ATOM 1785 C CA . LEU B 1 95 ? 16.109 6.195 3.969 1 97.5 95 LEU B CA 1
ATOM 1786 C C . LEU B 1 95 ? 17.359 6.605 3.205 1 97.5 95 LEU B C 1
ATOM 1788 O O . LEU B 1 95 ? 18.125 5.75 2.744 1 97.5 95 LEU B O 1
ATOM 1792 N N . LYS B 1 96 ? 17.594 7.84 3.043 1 97.44 96 LYS B N 1
ATOM 1793 C CA . LYS B 1 96 ? 18.781 8.336 2.348 1 97.44 96 LYS B CA 1
ATOM 1794 C C . LYS B 1 96 ? 20.062 7.852 3.025 1 97.44 96 LYS B C 1
ATOM 1796 O O . LYS B 1 96 ? 21.094 7.699 2.375 1 97.44 96 LYS B O 1
ATOM 1801 N N . ASP B 1 97 ? 20 7.586 4.277 1 97.12 97 ASP B N 1
ATOM 1802 C CA . ASP B 1 97 ? 21.172 7.219 5.047 1 97.12 97 ASP B CA 1
ATOM 1803 C C . ASP B 1 97 ? 21.422 5.711 5 1 97.12 97 ASP B C 1
ATOM 1805 O O . ASP B 1 97 ? 22.453 5.227 5.469 1 97.12 97 ASP B O 1
ATOM 1809 N N . LEU B 1 98 ? 20.516 5 4.566 1 97 98 LEU B N 1
ATOM 1810 C CA . LEU B 1 98 ? 20.641 3.547 4.52 1 97 98 LEU B CA 1
ATOM 1811 C C . LEU B 1 98 ? 21.5 3.117 3.34 1 97 98 LEU B C 1
ATOM 1813 O O . LEU B 1 98 ? 21.594 3.83 2.338 1 97 98 LEU B O 1
ATOM 1817 N N . GLU B 1 99 ? 22.141 2.012 3.537 1 97.44 99 GLU B N 1
ATOM 1818 C CA . GLU B 1 99 ? 22.891 1.401 2.447 1 97.44 99 GLU B CA 1
ATOM 1819 C C . GLU B 1 99 ? 21.984 0.554 1.557 1 97.44 99 GLU B C 1
ATOM 1821 O O . GLU B 1 99 ? 20.828 0.299 1.899 1 97.44 99 GLU B O 1
ATOM 1826 N N . LYS B 1 100 ? 22.562 0.18 0.444 1 97.69 100 LYS B N 1
ATOM 1827 C CA . LYS B 1 100 ? 21.781 -0.531 -0.566 1 97.69 100 LYS B CA 1
ATOM 1828 C C . LYS B 1 100 ? 21.078 -1.751 0.032 1 97.69 100 LYS B C 1
ATOM 1830 O O . LYS B 1 100 ?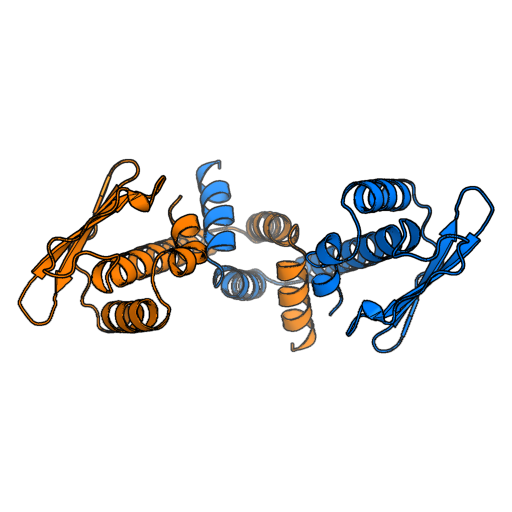 19.891 -1.944 -0.16 1 97.69 100 LYS B O 1
ATOM 1835 N N . GLU B 1 101 ? 21.812 -2.518 0.841 1 97.44 101 GLU B N 1
ATOM 1836 C CA . GLU B 1 101 ? 21.25 -3.754 1.383 1 97.44 101 GLU B CA 1
ATOM 1837 C C . GLU B 1 101 ? 20.094 -3.467 2.34 1 97.44 101 GLU B C 1
ATOM 1839 O O . GLU B 1 101 ? 19.125 -4.215 2.383 1 97.44 101 GLU B O 1
ATOM 1844 N N . GLU B 1 102 ? 20.25 -2.379 2.982 1 97.75 102 GLU B N 1
ATOM 1845 C CA . GLU B 1 102 ? 19.188 -1.988 3.912 1 97.75 102 GLU B CA 1
ATOM 1846 C C . GLU B 1 102 ? 17.953 -1.504 3.168 1 97.75 102 GLU B C 1
ATOM 1848 O O . GLU B 1 102 ? 16.828 -1.796 3.574 1 97.75 102 GLU B O 1
ATOM 1853 N N . LEU B 1 103 ? 18.172 -0.777 2.109 1 98.38 103 LEU B N 1
ATOM 1854 C CA . LEU B 1 103 ? 17.078 -0.309 1.28 1 98.38 103 LEU B CA 1
ATOM 1855 C C . LEU B 1 103 ? 16.328 -1.483 0.651 1 98.38 103 LEU B C 1
ATOM 1857 O O . LEU B 1 103 ? 15.102 -1.473 0.569 1 98.38 103 LEU B O 1
ATOM 1861 N N . LEU B 1 104 ? 17.078 -2.498 0.262 1 98.19 104 LEU B N 1
ATOM 1862 C CA . LEU B 1 104 ? 16.469 -3.688 -0.318 1 98.19 104 LEU B CA 1
ATOM 1863 C C . LEU B 1 104 ? 15.609 -4.414 0.711 1 98.19 104 LEU B C 1
ATOM 1865 O O . LEU B 1 104 ? 14.547 -4.941 0.376 1 98.19 104 LEU B O 1
ATOM 1869 N N . THR B 1 105 ? 16.031 -4.395 1.963 1 97.75 105 THR B N 1
ATOM 1870 C CA . THR B 1 105 ? 15.266 -5.016 3.037 1 97.75 105 THR B CA 1
ATOM 1871 C C . THR B 1 105 ? 13.93 -4.305 3.234 1 97.75 105 THR B C 1
ATOM 1873 O O . THR B 1 105 ? 12.891 -4.953 3.361 1 97.75 105 THR B O 1
ATOM 1876 N N . VAL B 1 106 ? 14 -2.982 3.207 1 98 106 VAL B N 1
ATOM 1877 C CA . VAL B 1 106 ? 12.789 -2.188 3.348 1 98 106 VAL B CA 1
ATOM 1878 C C . VAL B 1 106 ? 11.852 -2.459 2.17 1 98 106 VAL B C 1
ATOM 1880 O O . VAL B 1 106 ? 10.656 -2.691 2.359 1 98 106 VAL B O 1
ATOM 1883 N N . LEU B 1 107 ? 12.422 -2.508 0.972 1 98.25 107 LEU B N 1
ATOM 1884 C CA . LEU B 1 107 ? 11.625 -2.727 -0.232 1 98.25 107 LEU B CA 1
ATOM 1885 C C . LEU B 1 107 ? 10.984 -4.109 -0.217 1 98.25 107 LEU B C 1
ATOM 1887 O O . LEU B 1 107 ? 9.828 -4.266 -0.606 1 98.25 107 LEU B O 1
ATOM 1891 N N . ASN B 1 108 ? 11.695 -5.082 0.279 1 97.06 108 ASN B N 1
ATOM 1892 C CA . ASN B 1 108 ? 11.164 -6.441 0.336 1 97.06 108 ASN B CA 1
ATOM 1893 C C . ASN B 1 108 ? 9.969 -6.535 1.282 1 97.06 108 ASN B C 1
ATOM 1895 O O . ASN B 1 108 ? 9.031 -7.285 1.025 1 97.06 108 ASN B O 1
ATOM 1899 N N . ARG B 1 109 ? 10.016 -5.715 2.295 1 96.06 109 ARG B N 1
ATOM 1900 C CA . ARG B 1 109 ? 8.875 -5.664 3.203 1 96.06 109 ARG B CA 1
ATOM 1901 C C . ARG B 1 109 ? 7.668 -5.031 2.525 1 96.06 109 ARG B C 1
ATOM 1903 O O . ARG B 1 109 ? 6.547 -5.527 2.652 1 96.06 109 ARG B O 1
ATOM 1910 N N . LEU B 1 110 ? 7.891 -4.023 1.794 1 95.94 110 LEU B N 1
ATOM 1911 C CA . LEU B 1 110 ? 6.812 -3.311 1.12 1 95.94 110 LEU B CA 1
ATOM 1912 C C . LEU B 1 110 ? 6.234 -4.148 -0.016 1 95.94 110 LEU B C 1
ATOM 1914 O O . LEU B 1 110 ? 5.047 -4.043 -0.332 1 95.94 110 LEU B O 1
ATOM 1918 N N . LEU B 1 111 ? 6.992 -5.082 -0.568 1 94.06 111 LEU B N 1
ATOM 1919 C CA . LEU B 1 111 ? 6.582 -5.871 -1.727 1 94.06 111 LEU B CA 1
ATOM 1920 C C . LEU B 1 111 ? 5.688 -7.031 -1.307 1 94.06 111 LEU B C 1
ATOM 1922 O O . LEU B 1 111 ? 5.215 -7.793 -2.152 1 94.06 111 LEU B O 1
ATOM 1926 N N . GLN B 1 112 ? 5.406 -7.098 -0.041 1 89.25 112 GLN B N 1
ATOM 1927 C CA . GLN B 1 112 ? 4.441 -8.086 0.422 1 89.25 112 GLN B CA 1
ATOM 1928 C C . GLN B 1 112 ? 3.02 -7.707 0.012 1 89.25 112 GLN B C 1
ATOM 1930 O O . GLN B 1 112 ? 2.111 -8.539 0.055 1 89.25 112 GLN B O 1
ATOM 1935 N N . SER B 1 113 ? 2.855 -6.484 -0.428 1 87.06 113 SER B N 1
ATOM 1936 C CA . SER B 1 113 ? 1.583 -6.016 -0.966 1 87.06 113 SER B CA 1
ATOM 1937 C C . SER B 1 113 ? 1.549 -6.133 -2.486 1 87.06 113 SER B C 1
ATOM 1939 O O . SER B 1 113 ? 2.445 -5.637 -3.172 1 87.06 113 SER B O 1
ATOM 1941 N N . SER B 1 114 ? 0.498 -6.777 -2.994 1 82.88 114 SER B N 1
ATOM 1942 C CA . SER B 1 114 ? 0.364 -6.93 -4.441 1 82.88 114 SER B CA 1
ATOM 1943 C C . SER B 1 114 ? 0.276 -5.57 -5.133 1 82.88 114 SER B C 1
ATOM 1945 O O . SER B 1 114 ? 0.754 -5.41 -6.258 1 82.88 114 SER B O 1
ATOM 1947 N N . LYS B 1 115 ? -0.323 -4.68 -4.445 1 84.81 115 LYS B N 1
ATOM 1948 C CA . LYS B 1 115 ? -0.421 -3.334 -5.004 1 84.81 115 LYS B CA 1
ATOM 1949 C C . LYS B 1 115 ? 0.96 -2.713 -5.188 1 84.81 115 LYS B C 1
ATOM 1951 O O . LYS B 1 115 ? 1.238 -2.096 -6.219 1 84.81 115 LYS B O 1
ATOM 1956 N N . ASN B 1 116 ? 1.815 -2.877 -4.203 1 92.38 116 ASN B N 1
ATOM 1957 C CA . ASN B 1 116 ? 3.172 -2.344 -4.293 1 92.38 116 ASN B CA 1
ATOM 1958 C C . ASN B 1 116 ? 3.971 -3.035 -5.395 1 92.38 116 ASN B C 1
ATOM 1960 O O . ASN B 1 116 ? 4.77 -2.396 -6.082 1 92.38 116 ASN B O 1
ATOM 1964 N N . VAL B 1 117 ? 3.764 -4.316 -5.559 1 90.62 117 VAL B N 1
ATOM 1965 C CA . VAL B 1 117 ? 4.418 -5.055 -6.637 1 90.62 117 VAL B CA 1
ATOM 1966 C C . VAL B 1 117 ? 4.023 -4.457 -7.984 1 90.62 117 VAL B C 1
ATOM 1968 O O . VAL B 1 117 ? 4.875 -4.242 -8.852 1 90.62 117 VAL B O 1
ATOM 1971 N N . GLN B 1 118 ? 2.818 -4.184 -8.133 1 85.88 118 GLN B N 1
ATOM 1972 C CA . GLN B 1 118 ? 2.312 -3.611 -9.383 1 85.88 118 GLN B CA 1
ATOM 1973 C C . GLN B 1 118 ? 2.928 -2.24 -9.641 1 85.88 118 GLN B C 1
ATOM 1975 O O . GLN B 1 118 ? 3.316 -1.936 -10.773 1 85.88 118 GLN B O 1
ATOM 1980 N N . ILE B 1 119 ? 2.963 -1.481 -8.625 1 90.69 119 ILE B N 1
ATOM 1981 C CA . ILE B 1 119 ? 3.523 -0.141 -8.75 1 90.69 119 ILE B CA 1
ATOM 1982 C C . ILE B 1 119 ? 4.98 -0.229 -9.195 1 90.69 119 ILE B C 1
ATOM 1984 O O . ILE B 1 119 ? 5.395 0.466 -10.125 1 90.69 119 ILE B O 1
ATOM 1988 N N . VAL B 1 120 ? 5.68 -1.143 -8.578 1 94.38 120 VAL B N 1
ATOM 1989 C CA . VAL B 1 120 ? 7.102 -1.243 -8.875 1 94.38 120 VAL B CA 1
ATOM 1990 C C . VAL B 1 120 ? 7.297 -1.843 -10.273 1 94.38 120 VAL B C 1
ATOM 1992 O O . VAL B 1 120 ? 8.18 -1.416 -11.016 1 94.38 120 VAL B O 1
ATOM 1995 N N . GLU B 1 121 ? 6.531 -2.803 -10.602 1 90.06 121 GLU B N 1
ATOM 1996 C CA . GLU B 1 121 ? 6.609 -3.387 -11.938 1 90.06 121 GLU B CA 1
ATOM 1997 C C . GLU B 1 121 ? 6.441 -2.32 -13.016 1 90.06 121 GLU B C 1
ATOM 1999 O O . GLU B 1 121 ? 7.184 -2.305 -14 1 90.06 121 GLU B O 1
ATOM 2004 N N . LYS B 1 122 ? 5.512 -1.455 -12.82 1 89.06 122 LYS B N 1
ATOM 2005 C CA . LYS B 1 122 ? 5.262 -0.388 -13.789 1 89.06 122 LYS B CA 1
ATOM 2006 C C . LYS B 1 122 ? 6.441 0.578 -13.859 1 89.06 122 LYS B C 1
ATOM 2008 O O . LYS B 1 122 ? 6.797 1.052 -14.938 1 89.06 122 LYS B O 1
ATOM 2013 N N . LEU B 1 123 ? 7.031 0.811 -12.727 1 92.25 123 LEU B N 1
ATOM 2014 C CA . LEU B 1 123 ? 8.172 1.716 -12.664 1 92.25 123 LEU B CA 1
ATOM 2015 C C . LEU B 1 123 ? 9.375 1.125 -13.398 1 92.25 123 LEU B C 1
ATOM 2017 O O . LEU B 1 123 ? 10.109 1.846 -14.07 1 92.25 123 LEU B O 1
ATOM 2021 N N . LEU B 1 124 ? 9.539 -0.145 -13.258 1 91.38 124 LEU B N 1
ATOM 2022 C CA . LEU B 1 124 ? 10.703 -0.806 -13.836 1 91.38 124 LEU B CA 1
ATOM 2023 C C . LEU B 1 124 ? 10.516 -1.024 -15.336 1 91.38 124 LEU B C 1
ATOM 2025 O O . LEU B 1 124 ? 11.5 -1.188 -16.062 1 91.38 124 LEU B O 1
ATOM 2029 N N . LYS B 1 125 ? 9.336 -1.159 -15.75 1 83.06 125 LYS B N 1
ATOM 2030 C CA . LYS B 1 125 ? 9.086 -1.312 -17.172 1 83.06 125 LYS B CA 1
ATOM 2031 C C . LYS B 1 125 ? 9.273 0.011 -17.922 1 83.06 125 LYS B C 1
ATOM 2033 O O . LYS B 1 125 ? 9.688 0.026 -19.078 1 83.06 125 LYS B O 1
ATOM 2038 N N . LYS B 1 126 ? 8.711 1.174 -17.312 1 70.5 126 LYS B N 1
ATOM 2039 C CA . LYS B 1 126 ? 8.828 2.48 -17.953 1 70.5 126 LYS B CA 1
ATOM 2040 C C . LYS B 1 126 ? 10.289 2.904 -18.078 1 70.5 126 LYS B C 1
ATOM 2042 O O . LYS B 1 126 ? 10.617 3.807 -18.844 1 70.5 126 LYS B O 1
ATOM 2047 N N . GLY B 1 127 ? 11.203 2.5 -17.359 1 53.12 127 GLY B N 1
ATOM 2048 C CA . GLY B 1 127 ? 12.602 2.818 -17.562 1 53.12 127 GLY B CA 1
ATOM 2049 C C . GLY B 1 127 ? 13.289 1.869 -18.531 1 53.12 127 GLY B C 1
ATOM 2050 O O . GLY B 1 127 ? 12.789 0.775 -18.797 1 53.12 127 GLY B O 1
#

Solvent-accessible surface area (backbone atoms only — not comparable to full-atom values): 13820 Å² total; per-residue (Å²): 116,64,19,64,53,58,83,49,40,63,79,69,23,58,63,73,42,40,51,50,3,46,51,40,34,75,69,59,32,60,38,80,74,44,77,54,94,58,32,36,38,31,32,31,57,53,93,90,43,74,26,53,32,40,42,29,68,86,44,62,88,71,34,50,56,70,49,93,61,92,58,80,44,30,62,57,37,14,47,51,51,47,53,40,50,51,50,38,52,52,48,54,57,54,54,70,73,48,50,56,72,53,50,51,53,54,48,57,59,53,41,73,35,44,62,48,34,32,53,47,49,52,56,61,63,78,95,119,66,20,65,51,60,82,49,42,66,78,69,22,57,64,74,42,40,51,52,2,47,50,39,36,75,71,59,31,62,39,79,75,43,78,55,95,58,33,37,38,30,32,30,57,52,94,91,44,75,26,53,31,38,42,29,64,85,43,62,88,72,36,50,58,69,50,92,61,91,58,79,42,32,61,55,39,14,46,52,50,47,51,41,50,50,50,38,53,53,48,53,56,55,54,69,73,48,52,56,72,54,49,50,53,54,48,57,59,53,42,74,35,42,61,47,35,30,54,47,48,52,56,61,63,75,97